Protein AF-A0A4Q2YNE6-F1 (afdb_monomer)

Radius of gyration: 22.9 Å; Cα contacts (8 Å, |Δi|>4): 386; chains: 1; bounding box: 53×41×76 Å

pLDDT: mean 90.03, std 8.08, range [42.34, 98.38]

Structure (mmCIF, N/CA/C/O backbone):
data_AF-A0A4Q2YNE6-F1
#
_entry.id   AF-A0A4Q2YNE6-F1
#
loop_
_atom_site.group_PDB
_atom_site.id
_atom_site.type_symbol
_atom_site.label_atom_id
_atom_site.label_alt_id
_atom_site.label_comp_id
_atom_site.label_asym_id
_atom_site.label_entity_id
_atom_site.label_seq_id
_atom_site.pdbx_PDB_ins_code
_atom_site.Cartn_x
_atom_site.Cartn_y
_atom_site.Cartn_z
_atom_site.occupancy
_atom_site.B_iso_or_equiv
_atom_site.auth_seq_id
_atom_site.auth_comp_id
_atom_site.auth_asym_id
_atom_site.auth_atom_id
_atom_site.pdbx_PDB_model_num
ATOM 1 N N . SER A 1 1 ? 5.729 7.374 -1.484 1.00 76.12 1 SER A N 1
ATOM 2 C CA . SER A 1 1 ? 4.321 6.915 -1.464 1.00 76.12 1 SER A CA 1
ATOM 3 C C . SER A 1 1 ? 3.993 6.233 -2.787 1.00 76.12 1 SER A C 1
ATOM 5 O O . SER A 1 1 ? 4.740 6.424 -3.742 1.00 76.12 1 SER A O 1
ATOM 7 N N . PHE A 1 2 ? 2.907 5.455 -2.858 1.00 90.06 2 PHE A N 1
ATOM 8 C CA . PHE A 1 2 ? 2.494 4.728 -4.071 1.00 90.06 2 PHE A CA 1
ATOM 9 C C . PHE A 1 2 ? 2.330 5.641 -5.306 1.00 90.06 2 PHE A C 1
ATOM 11 O O . PHE A 1 2 ? 2.836 5.318 -6.376 1.00 90.06 2 PHE A O 1
ATOM 18 N N . LEU A 1 3 ? 1.712 6.819 -5.134 1.00 92.19 3 LEU A N 1
ATOM 19 C CA . LEU A 1 3 ? 1.517 7.790 -6.220 1.00 92.19 3 LEU A CA 1
ATOM 20 C C . LEU A 1 3 ? 2.841 8.362 -6.758 1.00 92.19 3 LEU A C 1
ATOM 22 O O . LEU A 1 3 ? 3.056 8.381 -7.961 1.00 92.19 3 LEU A O 1
ATOM 26 N N . LYS A 1 4 ? 3.756 8.792 -5.879 1.00 91.56 4 LYS A N 1
ATOM 27 C CA . LYS A 1 4 ? 5.013 9.439 -6.305 1.00 91.56 4 LYS A CA 1
ATOM 28 C C . LYS A 1 4 ? 6.055 8.448 -6.835 1.00 91.56 4 LYS A C 1
ATOM 30 O O . LYS A 1 4 ? 6.813 8.769 -7.739 1.00 91.56 4 LYS A O 1
ATOM 35 N N . GLY A 1 5 ? 6.136 7.265 -6.222 1.00 87.31 5 GLY A N 1
ATOM 36 C CA . GLY A 1 5 ? 7.154 6.263 -6.543 1.00 87.31 5 GLY A CA 1
ATOM 37 C C . GLY A 1 5 ? 6.760 5.448 -7.777 1.00 87.31 5 GLY A C 1
ATOM 38 O O . GLY A 1 5 ? 7.093 5.858 -8.887 1.00 87.31 5 GLY A O 1
ATOM 39 N N . PRO A 1 6 ? 6.034 4.327 -7.605 1.00 86.25 6 PRO A N 1
ATOM 40 C CA . PRO A 1 6 ? 5.604 3.481 -8.716 1.00 86.25 6 PRO A CA 1
ATOM 41 C C . PRO A 1 6 ? 4.800 4.206 -9.797 1.00 86.25 6 PRO A C 1
ATOM 43 O O . PRO A 1 6 ? 5.042 3.982 -10.974 1.00 86.25 6 PRO A O 1
ATOM 46 N N . MET A 1 7 ? 3.858 5.077 -9.419 1.00 91.38 7 MET A N 1
ATOM 47 C CA . MET A 1 7 ? 2.985 5.734 -10.403 1.00 91.38 7 MET A CA 1
ATOM 48 C C . MET A 1 7 ? 3.585 7.018 -10.994 1.00 91.38 7 MET A C 1
ATOM 50 O O . MET A 1 7 ? 3.004 7.578 -11.914 1.00 91.38 7 MET A O 1
ATOM 54 N N . LYS A 1 8 ? 4.744 7.492 -10.513 1.00 91.50 8 LYS A N 1
ATOM 55 C CA . LYS A 1 8 ? 5.432 8.694 -11.030 1.00 91.50 8 LYS A CA 1
ATOM 56 C C . LYS A 1 8 ? 4.565 9.960 -11.090 1.00 91.50 8 LYS A C 1
ATOM 58 O O . LYS A 1 8 ? 4.829 10.851 -11.895 1.00 91.50 8 LYS A O 1
ATOM 63 N N . VAL A 1 9 ? 3.554 10.068 -10.231 1.00 93.62 9 VAL A N 1
ATOM 64 C CA . VAL A 1 9 ? 2.757 11.292 -10.099 1.00 93.62 9 VAL A CA 1
ATOM 65 C C . VAL A 1 9 ? 3.646 12.402 -9.544 1.00 93.62 9 VAL A C 1
ATOM 67 O O . VAL A 1 9 ? 4.410 12.178 -8.600 1.00 93.62 9 VAL A O 1
ATOM 70 N N . GLU A 1 10 ? 3.542 13.589 -10.133 1.00 95.25 10 GLU A N 1
ATOM 71 C CA . GLU A 1 10 ? 4.263 14.786 -9.706 1.00 95.25 10 GLU A CA 1
ATOM 72 C C . GLU A 1 10 ? 4.039 15.070 -8.207 1.00 95.25 10 GLU A C 1
ATOM 74 O O . GLU A 1 10 ? 2.961 14.830 -7.657 1.00 95.25 10 GLU A O 1
ATOM 79 N N . GLU A 1 11 ? 5.095 15.506 -7.517 1.00 94.69 11 GLU A N 1
ATOM 80 C CA . GLU A 1 11 ? 5.131 15.581 -6.051 1.00 94.69 11 GLU A CA 1
ATOM 81 C C . GLU A 1 11 ? 4.088 16.547 -5.495 1.00 94.69 11 GLU A C 1
ATOM 83 O O . GLU A 1 11 ? 3.348 16.169 -4.586 1.00 94.69 11 GLU A O 1
ATOM 88 N N . THR A 1 12 ? 3.995 17.744 -6.072 1.00 95.06 12 THR A N 1
ATOM 89 C CA . THR A 1 12 ? 3.069 18.805 -5.666 1.00 95.06 12 THR A CA 1
ATOM 90 C C . THR A 1 12 ? 1.623 18.359 -5.859 1.00 95.06 12 THR A C 1
ATOM 92 O O . THR A 1 12 ? 0.817 18.439 -4.934 1.00 95.06 12 THR A O 1
ATOM 95 N N . ALA A 1 13 ? 1.290 17.809 -7.027 1.00 94.19 13 ALA A N 1
ATOM 96 C CA . ALA A 1 13 ? -0.026 17.268 -7.334 1.00 94.19 13 ALA A CA 1
ATOM 97 C C . ALA A 1 13 ? -0.391 16.132 -6.371 1.00 94.19 13 ALA A C 1
ATOM 99 O O . ALA A 1 13 ? -1.466 16.153 -5.772 1.00 94.19 13 ALA A O 1
ATOM 100 N N . ALA A 1 14 ? 0.507 15.165 -6.161 1.00 95.50 14 ALA A N 1
ATOM 101 C CA . ALA A 1 14 ? 0.273 14.066 -5.231 1.00 95.50 14 ALA A CA 1
ATOM 102 C C . ALA A 1 14 ? 0.055 14.564 -3.792 1.00 95.50 14 ALA A C 1
ATOM 104 O O . ALA A 1 14 ? -0.821 14.052 -3.097 1.00 95.50 14 ALA A O 1
ATOM 105 N N . GLU A 1 15 ? 0.832 15.546 -3.335 1.00 95.69 15 GLU A N 1
ATOM 106 C CA . GLU A 1 15 ? 0.716 16.122 -1.991 1.00 95.69 15 GLU A CA 1
ATOM 107 C C . GLU A 1 15 ? -0.575 16.909 -1.798 1.00 95.69 15 GLU A C 1
ATOM 109 O O . GLU A 1 15 ? -1.239 16.715 -0.781 1.00 95.69 15 GLU A O 1
ATOM 114 N N . ILE A 1 16 ? -0.981 17.721 -2.776 1.00 96.12 16 ILE A N 1
ATOM 115 C CA . ILE A 1 16 ? -2.251 18.456 -2.733 1.00 96.12 16 ILE A CA 1
ATOM 116 C C . ILE A 1 16 ? -3.425 17.475 -2.688 1.00 96.12 16 ILE A C 1
ATOM 118 O O . ILE A 1 16 ? -4.289 17.594 -1.822 1.00 96.12 16 ILE A O 1
ATOM 122 N N . ILE A 1 17 ? -3.446 16.471 -3.571 1.00 95.56 17 ILE A N 1
ATOM 123 C CA . ILE A 1 17 ? -4.539 15.489 -3.634 1.00 95.56 17 ILE A CA 1
ATOM 124 C C . ILE A 1 17 ? -4.644 14.715 -2.318 1.00 95.56 17 ILE A C 1
ATOM 126 O O . ILE A 1 17 ? -5.734 14.600 -1.755 1.00 95.56 17 ILE A O 1
ATOM 130 N N . VAL A 1 18 ? -3.518 14.208 -1.803 1.00 95.81 18 VAL A N 1
ATOM 131 C CA . VAL A 1 18 ? -3.480 13.468 -0.534 1.00 95.81 18 VAL A CA 1
ATOM 132 C C . VAL A 1 18 ? -3.850 14.369 0.641 1.00 95.81 18 VAL A C 1
ATOM 134 O O . VAL A 1 18 ? -4.613 13.942 1.502 1.00 95.81 18 VAL A O 1
ATOM 137 N N . GLY A 1 19 ? -3.363 15.611 0.674 1.00 96.69 19 GLY A N 1
ATOM 138 C CA . GLY A 1 19 ? -3.677 16.584 1.718 1.00 96.69 19 GLY A CA 1
ATOM 139 C C . GLY A 1 19 ? -5.164 16.930 1.762 1.00 96.69 19 GLY A C 1
ATOM 140 O O . GLY A 1 19 ? -5.782 16.859 2.824 1.00 96.69 19 GLY A O 1
ATOM 141 N N . CYS A 1 20 ? -5.773 17.220 0.610 1.00 97.00 20 CYS A N 1
ATOM 142 C CA . CYS A 1 20 ? -7.211 17.464 0.507 1.00 97.00 20 CYS A CA 1
ATOM 143 C C . CYS A 1 20 ? -8.031 16.226 0.895 1.00 97.00 20 CYS A C 1
ATOM 145 O O . CYS A 1 20 ? -9.001 16.349 1.644 1.00 97.00 20 CYS A O 1
ATOM 147 N N . ALA A 1 21 ? -7.646 15.035 0.423 1.00 96.81 21 ALA A N 1
ATOM 148 C CA . ALA A 1 21 ? -8.338 13.792 0.764 1.00 96.81 21 ALA A CA 1
ATOM 149 C C . ALA A 1 21 ? -8.247 13.494 2.265 1.00 96.81 21 ALA A C 1
ATOM 151 O O . ALA A 1 21 ? -9.246 13.126 2.874 1.00 96.81 21 ALA A O 1
ATOM 152 N N . ALA A 1 22 ? -7.086 13.719 2.885 1.00 94.94 22 ALA A N 1
ATOM 153 C CA . ALA A 1 22 ? -6.906 13.573 4.324 1.00 94.94 22 ALA A CA 1
ATOM 154 C C . ALA A 1 22 ? -7.771 14.570 5.108 1.00 94.94 22 ALA A C 1
ATOM 156 O O . ALA A 1 22 ? -8.427 14.174 6.070 1.00 94.94 22 ALA A O 1
ATOM 157 N N . ALA A 1 23 ? -7.825 15.835 4.675 1.00 96.94 23 ALA A N 1
ATOM 158 C CA . ALA A 1 23 ? -8.620 16.869 5.332 1.00 96.94 23 ALA A CA 1
ATOM 159 C C . ALA A 1 23 ? -10.119 16.540 5.330 1.00 96.94 23 ALA A C 1
ATOM 161 O O . ALA A 1 23 ? -10.768 16.594 6.373 1.00 96.94 23 ALA A O 1
ATOM 162 N N . VAL A 1 24 ? -10.660 16.136 4.178 1.00 97.06 24 VAL A N 1
ATOM 163 C CA . VAL A 1 24 ? -12.058 15.689 4.063 1.00 97.06 24 VAL A CA 1
ATOM 164 C C . VAL A 1 24 ? -12.268 14.366 4.808 1.00 97.06 24 VAL A C 1
ATOM 166 O O . VAL A 1 24 ? -13.266 14.184 5.506 1.00 97.06 24 VAL A O 1
ATOM 169 N N . GLY A 1 25 ? -11.293 13.461 4.726 1.00 96.00 25 GLY A N 1
ATOM 170 C CA . GLY A 1 25 ? -11.315 12.146 5.355 1.00 96.00 25 GLY A CA 1
ATOM 171 C C . GLY A 1 25 ? -11.397 12.181 6.882 1.00 96.00 25 GLY A C 1
ATOM 172 O O . GLY A 1 25 ? -11.952 11.249 7.462 1.00 96.00 25 GLY A O 1
ATOM 173 N N . MET A 1 26 ? -10.940 13.255 7.542 1.00 95.06 26 MET A N 1
ATOM 174 C CA . MET A 1 26 ? -11.099 13.443 8.995 1.00 95.06 26 MET A CA 1
ATOM 175 C C . MET A 1 26 ? -12.559 13.312 9.452 1.00 95.06 26 MET A C 1
ATOM 177 O O . MET A 1 26 ? -12.819 12.802 10.543 1.00 95.06 26 MET A O 1
ATOM 181 N N . GLY A 1 27 ? -13.521 13.692 8.603 1.00 96.12 27 GLY A N 1
ATOM 182 C CA . GLY A 1 27 ? -14.946 13.528 8.889 1.00 96.12 27 GLY A CA 1
ATOM 183 C C . GLY A 1 27 ? -15.341 12.074 9.169 1.00 96.12 27 GLY A C 1
ATOM 184 O O . GLY A 1 27 ? -16.163 11.824 10.050 1.00 96.12 27 GLY A O 1
ATOM 185 N N . PHE A 1 28 ? -14.707 11.100 8.504 1.00 96.75 28 PHE A N 1
ATOM 186 C CA . PHE A 1 28 ? -14.983 9.680 8.737 1.00 96.75 28 PHE A CA 1
ATOM 187 C C . PHE A 1 28 ? -14.535 9.204 10.119 1.00 96.75 28 PHE A C 1
ATOM 189 O O . PHE A 1 28 ? -15.190 8.339 10.690 1.00 96.75 28 PHE A O 1
ATOM 196 N N . PHE A 1 29 ? -13.466 9.773 10.685 1.00 95.25 29 PHE A N 1
ATOM 197 C CA . PHE A 1 29 ? -12.993 9.419 12.028 1.00 95.25 29 PHE A CA 1
ATOM 198 C C . PHE A 1 29 ? -13.984 9.889 13.092 1.00 95.25 29 PHE A C 1
ATOM 200 O O . PHE A 1 29 ? -14.345 9.118 13.980 1.00 95.25 29 PHE A O 1
ATOM 207 N N . LEU A 1 30 ? -14.464 11.131 12.964 1.00 95.31 30 LEU A N 1
ATOM 208 C CA . LEU A 1 30 ? -15.485 11.687 13.854 1.00 95.31 30 LEU A CA 1
ATOM 209 C C . LEU A 1 30 ? -16.793 10.904 13.745 1.00 95.31 30 LEU A C 1
ATOM 211 O O . LEU A 1 30 ? -17.387 10.532 14.754 1.00 95.31 30 LEU A O 1
ATOM 215 N N . TRP A 1 31 ? -17.222 10.614 12.517 1.00 95.88 31 TRP A N 1
ATOM 216 C CA . TRP A 1 31 ? -18.451 9.873 12.278 1.00 95.88 31 TRP A CA 1
ATOM 217 C C . TRP A 1 31 ? -18.376 8.428 12.786 1.00 95.88 31 TRP A C 1
ATOM 219 O O . TRP A 1 31 ? -19.311 7.968 13.439 1.00 95.88 31 TRP A O 1
ATOM 229 N N . ALA A 1 32 ? -17.266 7.723 12.558 1.00 95.81 32 ALA A N 1
ATOM 230 C CA . ALA A 1 32 ? -17.060 6.379 13.090 1.00 95.81 32 ALA A CA 1
ATOM 231 C C . ALA A 1 32 ? -16.988 6.365 14.624 1.00 95.81 32 ALA A C 1
ATOM 233 O O . ALA A 1 32 ? -17.542 5.461 15.249 1.00 95.81 32 ALA A O 1
ATOM 234 N N . GLY A 1 33 ? -16.354 7.377 15.229 1.00 94.56 33 GLY A N 1
ATOM 235 C CA . GLY A 1 33 ? -16.354 7.584 16.678 1.00 94.56 33 GLY A CA 1
ATOM 236 C C . GLY A 1 33 ? -17.777 7.721 17.221 1.00 94.56 33 GLY A C 1
ATOM 237 O O . GLY A 1 33 ? -18.198 6.897 18.031 1.00 94.56 33 GLY A O 1
ATOM 238 N N . HIS A 1 34 ? -18.552 8.658 16.670 1.00 94.94 34 HIS A N 1
ATOM 239 C CA . HIS A 1 34 ? -19.959 8.875 17.031 1.00 94.94 34 HIS A CA 1
ATOM 240 C C . HIS A 1 34 ? -20.835 7.633 16.823 1.00 94.94 34 HIS A C 1
ATOM 242 O O . HIS A 1 34 ? -21.705 7.315 17.632 1.00 94.94 34 HIS A O 1
ATOM 248 N N . LEU A 1 35 ? -20.620 6.895 15.733 1.00 94.94 35 LEU A N 1
ATOM 249 C CA . LEU A 1 35 ? -21.325 5.640 15.490 1.00 94.94 35 LEU A CA 1
ATOM 250 C C . LEU A 1 35 ? -20.986 4.602 16.567 1.00 94.94 35 LEU A C 1
ATOM 252 O O . LEU A 1 35 ? -21.880 3.903 17.045 1.00 94.94 35 LEU A O 1
ATOM 256 N N . SER A 1 36 ? -19.718 4.524 16.974 1.00 95.00 36 SER A N 1
ATOM 257 C CA . SER A 1 36 ? -19.259 3.589 18.002 1.00 95.00 36 SER A CA 1
ATOM 258 C C . SER A 1 36 ? -19.857 3.855 19.381 1.00 95.00 36 SER A C 1
ATOM 260 O O . SER A 1 36 ? -20.119 2.894 20.099 1.00 95.00 36 SER A O 1
ATOM 262 N N . ASP A 1 37 ? -20.157 5.117 19.713 1.00 92.69 37 ASP A N 1
ATOM 263 C CA . ASP A 1 37 ? -20.881 5.470 20.943 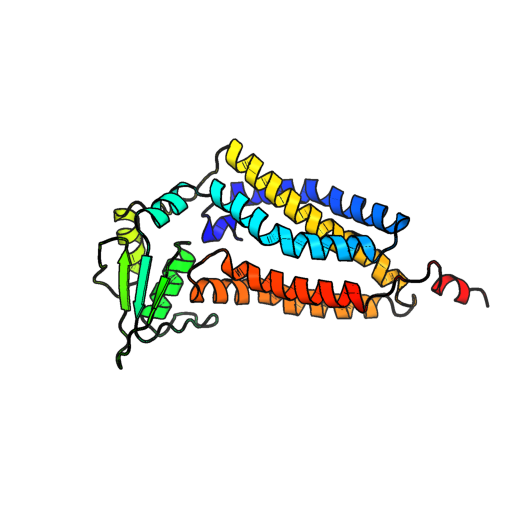1.00 92.69 37 ASP A CA 1
ATOM 264 C C . ASP A 1 37 ? -22.278 4.828 20.978 1.00 92.69 37 ASP A C 1
ATOM 266 O O . ASP A 1 37 ? -22.784 4.472 22.036 1.00 92.69 37 ASP A O 1
ATOM 270 N N . ARG A 1 38 ? -22.919 4.651 19.813 1.00 92.25 38 ARG A N 1
ATOM 271 C CA . ARG A 1 38 ? -24.303 4.158 19.725 1.00 92.25 38 ARG A CA 1
ATOM 272 C C . ARG A 1 38 ? -24.424 2.643 19.644 1.00 92.25 38 ARG A C 1
ATOM 274 O O . ARG A 1 38 ? -25.397 2.087 20.146 1.00 92.25 38 ARG A O 1
ATOM 281 N N . ILE A 1 39 ? -23.507 1.976 18.943 1.00 92.75 39 ILE A N 1
ATOM 282 C CA . ILE A 1 39 ? -23.631 0.537 18.634 1.00 92.75 39 ILE A CA 1
ATOM 283 C C . ILE A 1 39 ? -22.627 -0.352 19.377 1.00 92.75 39 ILE A C 1
ATOM 285 O O . ILE A 1 39 ? -22.686 -1.582 19.228 1.00 92.75 39 ILE A O 1
ATOM 289 N N . GLY A 1 40 ? -21.741 0.264 20.163 1.00 90.94 40 GLY A N 1
ATOM 290 C CA . GLY A 1 40 ? -20.614 -0.364 20.846 1.00 90.94 40 GLY A CA 1
ATOM 291 C C . GLY A 1 40 ? -19.290 -0.137 20.111 1.00 90.94 40 GLY A C 1
ATOM 292 O O . GLY A 1 40 ? -19.251 -0.002 18.884 1.00 90.94 40 GLY A O 1
ATOM 293 N N . ARG A 1 41 ? -18.189 -0.131 20.869 1.00 92.75 41 ARG A N 1
ATOM 294 C CA . ARG A 1 41 ? -16.839 0.189 20.379 1.00 92.75 41 ARG A CA 1
ATOM 295 C C . ARG A 1 41 ? -16.295 -0.855 19.410 1.00 92.75 41 ARG A C 1
ATOM 297 O O . ARG A 1 41 ? -15.678 -0.504 18.407 1.00 92.75 41 ARG A O 1
ATOM 304 N N . LYS A 1 42 ? -16.534 -2.139 19.687 1.00 93.38 42 LYS A N 1
ATOM 305 C CA . LYS A 1 42 ? -15.965 -3.261 18.932 1.00 93.38 42 LYS A CA 1
ATOM 306 C C . LYS A 1 42 ? -16.490 -3.354 17.501 1.00 93.38 42 LYS A C 1
ATOM 308 O O . LYS A 1 42 ? -15.713 -3.622 16.587 1.00 93.38 42 LYS A O 1
ATOM 313 N N . LYS A 1 43 ? -17.800 -3.178 17.286 1.00 94.06 43 LYS A N 1
ATOM 314 C CA . LYS A 1 43 ? -18.431 -3.484 15.986 1.00 94.06 43 LYS A CA 1
ATOM 315 C C . LYS A 1 43 ? -17.880 -2.632 14.833 1.00 94.06 43 LYS A C 1
ATOM 317 O O . LYS A 1 43 ? -17.476 -3.238 13.840 1.00 94.06 43 LYS A O 1
ATOM 322 N N . PRO A 1 44 ? -17.785 -1.289 14.940 1.00 95.38 44 PRO A N 1
ATOM 323 C CA . PRO A 1 44 ? -17.205 -0.468 13.878 1.00 95.38 44 PRO A CA 1
ATOM 324 C C . PRO A 1 44 ? -15.764 -0.859 13.538 1.00 95.38 44 PRO A C 1
ATOM 326 O O . PRO A 1 44 ? -15.417 -0.902 12.362 1.00 95.38 44 PRO A O 1
ATOM 329 N N . ILE A 1 45 ? -14.955 -1.215 14.544 1.00 95.94 45 ILE A N 1
ATOM 330 C CA . ILE A 1 45 ? -13.562 -1.643 14.349 1.00 95.94 45 ILE A CA 1
ATOM 331 C C . ILE A 1 45 ? -13.512 -2.948 13.542 1.00 95.94 45 ILE A C 1
ATOM 333 O O . ILE A 1 45 ? -12.788 -3.035 12.551 1.00 95.94 45 ILE A O 1
ATOM 337 N N . VAL A 1 46 ? -14.312 -3.951 13.924 1.00 96.50 46 VAL A N 1
ATOM 338 C CA . VAL A 1 46 ? -14.372 -5.246 13.220 1.00 96.50 46 VAL A CA 1
ATOM 339 C C . VAL A 1 46 ? -14.860 -5.067 11.780 1.00 96.50 46 VAL A C 1
ATOM 341 O O . VAL A 1 46 ? -14.282 -5.653 10.864 1.00 96.50 46 VAL A O 1
ATOM 344 N N . TRP A 1 47 ? -15.882 -4.234 11.556 1.00 96.44 47 TRP A N 1
ATOM 345 C CA . TRP A 1 47 ? -16.349 -3.901 10.207 1.00 96.44 47 TRP A CA 1
ATOM 346 C C . TRP A 1 47 ? -15.281 -3.177 9.391 1.00 96.44 47 TRP A C 1
ATOM 348 O O . TRP A 1 47 ? -15.070 -3.533 8.236 1.00 96.44 47 TRP A O 1
ATOM 358 N N . GLY A 1 48 ? -14.573 -2.218 9.990 1.00 97.31 48 GLY A N 1
ATOM 359 C CA . GLY A 1 48 ? -13.478 -1.494 9.349 1.00 97.31 48 GLY A CA 1
ATOM 360 C C . GLY A 1 48 ? -12.354 -2.424 8.904 1.00 97.31 48 GLY A C 1
ATOM 361 O O . GLY A 1 48 ? -11.930 -2.369 7.749 1.00 97.31 48 GLY A O 1
ATOM 362 N N . TYR A 1 49 ? -11.913 -3.338 9.770 1.00 97.94 49 TYR A N 1
ATOM 363 C CA . TYR A 1 49 ? -10.902 -4.330 9.407 1.00 97.94 49 TYR A CA 1
ATOM 364 C C . TYR A 1 49 ? -11.393 -5.307 8.336 1.00 97.94 49 TYR A C 1
ATOM 366 O O . TYR A 1 49 ? -10.683 -5.530 7.358 1.00 97.94 49 TYR A O 1
ATOM 374 N N . GLY A 1 50 ? -12.612 -5.841 8.467 1.00 98.06 50 GLY A N 1
ATOM 375 C CA . GLY A 1 50 ? -13.196 -6.730 7.460 1.00 98.06 50 GLY A CA 1
ATOM 376 C C . GLY A 1 50 ? -13.311 -6.055 6.090 1.00 98.06 50 GLY A C 1
ATOM 377 O O . GLY A 1 50 ? -12.882 -6.611 5.082 1.00 98.06 50 GLY A O 1
ATOM 378 N N . ALA A 1 51 ? -13.805 -4.816 6.054 1.00 98.12 51 ALA A N 1
ATOM 379 C CA . ALA A 1 51 ? -13.882 -4.020 4.835 1.00 98.12 51 ALA A CA 1
ATOM 380 C C . ALA A 1 51 ? -12.490 -3.709 4.266 1.00 98.12 51 ALA A C 1
ATOM 382 O O . ALA A 1 51 ? -12.308 -3.769 3.054 1.00 98.12 51 ALA A O 1
ATOM 383 N N . THR A 1 52 ? -11.489 -3.450 5.114 1.00 98.31 52 THR A N 1
ATOM 384 C CA . THR A 1 52 ? -10.101 -3.225 4.677 1.00 98.31 52 THR A CA 1
ATOM 385 C C . THR A 1 52 ? -9.523 -4.465 3.997 1.00 98.31 52 THR A C 1
ATOM 387 O O . THR A 1 52 ? -8.925 -4.343 2.932 1.00 98.31 52 THR A O 1
ATOM 390 N N . LEU A 1 53 ? -9.746 -5.664 4.546 1.00 98.38 53 LEU A N 1
ATOM 391 C CA . LEU A 1 53 ? -9.277 -6.918 3.939 1.00 98.38 53 LEU A CA 1
ATOM 392 C C . LEU A 1 53 ? -9.855 -7.153 2.538 1.00 98.38 53 LEU A C 1
ATOM 394 O O . LEU A 1 53 ? -9.191 -7.761 1.701 1.00 98.38 53 LEU A O 1
ATOM 398 N N . VAL A 1 54 ? -11.064 -6.659 2.275 1.00 98.25 54 VAL A N 1
ATOM 399 C CA . VAL A 1 54 ? -11.734 -6.801 0.976 1.00 98.25 54 VAL A CA 1
ATOM 400 C C . VAL A 1 54 ? -11.363 -5.669 0.016 1.00 98.25 54 VAL A C 1
ATOM 402 O O . VAL A 1 54 ? -11.101 -5.917 -1.157 1.00 98.25 54 VAL A O 1
ATOM 405 N N . LEU A 1 55 ? -11.339 -4.424 0.494 1.00 98.38 55 LEU A N 1
ATOM 406 C CA . LEU A 1 55 ? -11.280 -3.230 -0.353 1.00 98.38 55 LEU A CA 1
ATOM 407 C C . LEU A 1 55 ? -9.870 -2.662 -0.543 1.00 98.38 55 LEU A C 1
ATOM 409 O O . LEU A 1 55 ? -9.684 -1.859 -1.456 1.00 98.38 55 LEU A O 1
ATOM 413 N N . LEU A 1 56 ? -8.873 -3.081 0.247 1.00 97.69 56 LEU A N 1
ATOM 414 C CA . LEU A 1 56 ? -7.504 -2.562 0.133 1.00 97.69 56 LEU A CA 1
ATOM 415 C C . LEU A 1 56 ? -6.948 -2.716 -1.291 1.00 97.69 56 LEU A C 1
ATOM 417 O O . LEU A 1 56 ? -6.546 -1.728 -1.897 1.00 97.69 56 LEU A O 1
ATOM 421 N N . PHE A 1 57 ? -6.959 -3.928 -1.852 1.00 97.69 57 PHE A N 1
ATOM 422 C CA . PHE A 1 57 ? -6.457 -4.163 -3.211 1.00 97.69 57 PHE A CA 1
ATOM 423 C C . PHE A 1 57 ? -7.304 -3.467 -4.290 1.00 97.69 57 PHE A C 1
ATOM 425 O O . PHE A 1 57 ? -6.721 -2.713 -5.072 1.00 97.69 57 PHE A O 1
ATOM 432 N N . PRO A 1 58 ? -8.647 -3.618 -4.323 1.00 98.12 58 PRO A N 1
ATOM 433 C CA . PRO A 1 58 ? -9.491 -2.927 -5.297 1.00 98.12 58 PRO A CA 1
ATOM 434 C C . PRO A 1 58 ? -9.296 -1.409 -5.337 1.00 98.12 58 PRO A C 1
ATOM 436 O O . PRO A 1 58 ? -9.197 -0.839 -6.421 1.00 98.12 58 PRO A O 1
ATOM 439 N N . LEU A 1 59 ? -9.188 -0.749 -4.178 1.00 97.88 59 LEU A N 1
ATOM 440 C CA . LEU A 1 59 ? -8.984 0.701 -4.119 1.00 97.88 59 LEU A CA 1
ATOM 441 C C . LEU A 1 59 ? -7.611 1.110 -4.664 1.00 97.88 59 LEU A C 1
ATOM 443 O O . LEU A 1 59 ? -7.512 2.104 -5.383 1.00 97.88 59 LEU A O 1
ATOM 447 N N . PHE A 1 60 ? -6.557 0.342 -4.371 1.00 96.81 60 PHE A N 1
ATOM 448 C CA . PHE A 1 60 ? -5.229 0.607 -4.926 1.00 96.81 60 PHE A CA 1
ATOM 449 C C . PHE A 1 60 ? -5.159 0.342 -6.431 1.00 96.81 60 PHE A C 1
ATOM 451 O O . PHE A 1 60 ? -4.543 1.135 -7.139 1.00 96.81 60 PHE A O 1
ATOM 458 N N . TRP A 1 61 ? -5.802 -0.713 -6.935 1.00 95.19 61 TRP A N 1
ATOM 459 C CA . TRP A 1 61 ? -5.889 -0.974 -8.375 1.00 95.19 61 TRP A CA 1
ATOM 460 C C . TRP A 1 61 ? -6.648 0.127 -9.106 1.00 95.19 61 TRP A C 1
ATOM 462 O O . TRP A 1 61 ? -6.173 0.613 -10.128 1.00 95.19 61 TRP A O 1
ATOM 472 N N . TRP A 1 62 ? -7.779 0.572 -8.555 1.00 95.56 62 TRP A N 1
ATOM 473 C CA . TRP A 1 62 ? -8.576 1.648 -9.139 1.00 95.56 62 TRP A CA 1
ATOM 474 C C . TRP A 1 62 ? -7.824 2.983 -9.163 1.00 95.56 62 TRP A C 1
ATOM 476 O O . TRP A 1 62 ? -7.836 3.698 -10.163 1.00 95.56 62 TRP A O 1
ATOM 486 N N . MET A 1 63 ? -7.105 3.297 -8.084 1.00 95.12 63 MET A N 1
ATOM 487 C CA . MET A 1 63 ? -6.230 4.466 -8.026 1.00 95.12 63 MET A CA 1
ATOM 488 C C . MET A 1 63 ? -5.067 4.351 -9.025 1.00 95.12 63 MET A C 1
ATOM 490 O O . MET A 1 63 ? -4.762 5.309 -9.732 1.00 95.12 63 MET A O 1
ATOM 494 N N . GLY A 1 64 ? -4.411 3.192 -9.093 1.00 92.88 64 GLY A N 1
ATOM 495 C CA . GLY A 1 64 ? -3.250 2.972 -9.951 1.00 92.88 64 GLY A CA 1
ATOM 496 C C . GLY A 1 64 ? -3.579 2.978 -11.443 1.00 92.88 64 GLY A C 1
ATOM 497 O O . GLY A 1 64 ? -2.807 3.534 -12.222 1.00 92.88 64 GLY A O 1
ATOM 498 N N . SER A 1 65 ? -4.749 2.469 -11.846 1.00 91.88 65 SER A N 1
ATOM 499 C CA . SER A 1 65 ? -5.160 2.423 -13.258 1.00 91.88 65 SER A CA 1
ATOM 500 C C . SER A 1 65 ? -5.284 3.804 -13.903 1.00 91.88 65 SER A C 1
ATOM 502 O O . SER A 1 65 ? -5.141 3.933 -15.115 1.00 91.88 65 SER A O 1
ATOM 504 N N . VAL A 1 66 ? -5.556 4.843 -13.108 1.00 93.56 66 VAL A N 1
ATOM 505 C CA . VAL A 1 66 ? -5.716 6.223 -13.598 1.00 93.56 66 VAL A CA 1
ATOM 506 C C . VAL A 1 66 ? -4.535 7.134 -13.267 1.00 93.56 66 VAL A C 1
ATOM 508 O O . VAL A 1 66 ? -4.456 8.232 -13.820 1.00 93.56 66 VAL A O 1
ATOM 511 N N . ALA A 1 67 ? -3.644 6.714 -12.363 1.00 92.25 67 ALA A N 1
ATOM 512 C CA . ALA A 1 67 ? -2.523 7.529 -11.904 1.00 92.25 67 ALA A CA 1
ATOM 513 C C . ALA A 1 67 ? -1.444 7.681 -12.981 1.00 92.25 67 ALA A C 1
ATOM 515 O O . ALA A 1 67 ? -0.919 8.778 -13.159 1.00 92.25 67 ALA A O 1
ATOM 516 N N . ASN A 1 68 ? -1.146 6.603 -13.715 1.00 91.94 68 ASN A N 1
ATOM 517 C CA . ASN A 1 68 ? -0.223 6.630 -14.847 1.00 91.94 68 ASN A CA 1
ATOM 518 C C . ASN A 1 68 ? -0.604 5.580 -15.909 1.00 91.94 68 ASN A C 1
ATOM 520 O O . ASN A 1 68 ? -0.018 4.493 -15.965 1.00 91.94 68 ASN A O 1
ATOM 524 N N . PRO A 1 69 ? -1.603 5.884 -16.757 1.00 89.50 69 PRO A N 1
ATOM 525 C CA . PRO A 1 69 ? -2.061 4.954 -17.785 1.00 89.50 69 PRO A CA 1
ATOM 526 C C . PRO A 1 69 ? -0.995 4.693 -18.859 1.00 89.50 69 PRO A C 1
ATOM 528 O O . PRO A 1 69 ? -0.956 3.600 -19.419 1.00 89.50 69 PRO A O 1
ATOM 531 N N . ALA A 1 70 ? -0.103 5.655 -19.121 1.00 89.50 70 ALA A N 1
ATOM 532 C CA . ALA A 1 70 ? 0.976 5.505 -20.096 1.00 89.50 70 ALA A CA 1
ATOM 533 C C . ALA A 1 70 ? 1.980 4.425 -19.668 1.00 89.50 70 ALA A C 1
ATOM 535 O O . ALA A 1 70 ? 2.325 3.559 -20.472 1.00 89.50 70 ALA A O 1
ATOM 536 N N . LEU A 1 71 ? 2.379 4.422 -18.391 1.00 89.19 71 LEU A N 1
ATOM 537 C CA . LEU A 1 71 ? 3.257 3.399 -17.821 1.00 89.19 71 LEU A CA 1
ATOM 538 C C . LEU A 1 71 ? 2.612 2.009 -17.857 1.00 89.19 71 LEU A C 1
ATOM 540 O O . LEU A 1 71 ? 3.272 1.044 -18.237 1.00 89.19 71 LEU A O 1
ATOM 544 N N . SER A 1 72 ? 1.322 1.903 -17.515 1.00 88.00 72 SER A N 1
ATOM 545 C CA . SER A 1 72 ? 0.590 0.629 -17.591 1.00 88.00 72 SER A CA 1
ATOM 546 C C . SER A 1 72 ? 0.520 0.110 -19.030 1.00 88.00 72 SER A C 1
ATOM 548 O O . SER A 1 72 ? 0.850 -1.043 -19.292 1.00 88.00 72 SER A O 1
ATOM 550 N N . ALA A 1 73 ? 0.178 0.978 -19.986 1.00 90.94 73 ALA A N 1
ATOM 551 C CA . ALA A 1 73 ? 0.108 0.620 -21.400 1.00 90.94 73 ALA A CA 1
ATOM 552 C C . ALA A 1 73 ? 1.483 0.283 -22.003 1.00 90.94 73 ALA A C 1
ATOM 554 O O . ALA A 1 73 ? 1.564 -0.486 -22.961 1.00 90.94 73 ALA A O 1
ATOM 555 N N . ALA A 1 74 ? 2.569 0.879 -21.502 1.00 92.06 74 ALA A N 1
ATOM 556 C CA . ALA A 1 74 ? 3.932 0.512 -21.886 1.00 92.06 74 ALA A CA 1
ATOM 557 C C . ALA A 1 74 ? 4.308 -0.871 -21.332 1.00 92.06 74 ALA A C 1
ATOM 559 O O . ALA A 1 74 ? 4.814 -1.706 -22.077 1.00 92.06 74 ALA A O 1
ATOM 560 N N . ALA A 1 75 ? 3.977 -1.144 -20.066 1.00 91.19 75 ALA A N 1
ATOM 561 C CA . ALA A 1 75 ? 4.227 -2.430 -19.421 1.00 91.19 75 ALA A CA 1
ATOM 562 C C . ALA A 1 75 ? 3.485 -3.606 -20.070 1.00 91.19 75 ALA A C 1
ATOM 564 O O . ALA A 1 75 ? 4.032 -4.703 -20.142 1.00 91.19 75 ALA A O 1
ATOM 565 N N . GLU A 1 76 ? 2.269 -3.380 -20.568 1.00 91.56 76 GLU A N 1
ATOM 566 C CA . GLU A 1 76 ? 1.517 -4.389 -21.323 1.00 91.56 76 GLU A CA 1
ATOM 567 C C . GLU A 1 76 ?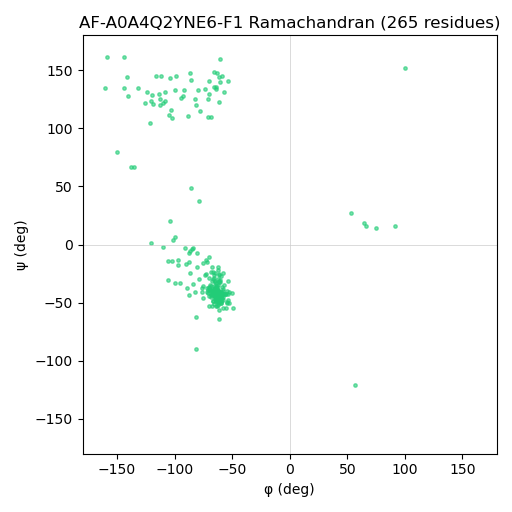 2.110 -4.641 -22.715 1.00 91.56 76 GLU A C 1
ATOM 569 O O . GLU A 1 76 ? 2.162 -5.784 -23.166 1.00 91.56 76 GLU A O 1
ATOM 574 N N . ARG A 1 77 ? 2.579 -3.589 -23.399 1.00 93.12 77 ARG A N 1
ATOM 575 C CA . ARG A 1 77 ? 3.161 -3.698 -24.748 1.00 93.12 77 ARG A CA 1
ATOM 576 C C . ARG A 1 77 ? 4.568 -4.289 -24.754 1.00 93.12 77 ARG A C 1
ATOM 578 O O . ARG A 1 77 ? 4.923 -4.986 -25.698 1.00 93.12 77 ARG A O 1
ATOM 585 N N . ALA A 1 78 ? 5.375 -3.981 -23.744 1.00 93.94 78 ALA A N 1
ATOM 586 C CA . ALA A 1 78 ? 6.788 -4.337 -23.693 1.00 93.94 78 ALA A CA 1
ATOM 587 C C . ALA A 1 78 ? 7.172 -4.892 -22.308 1.00 93.94 78 ALA A C 1
ATOM 589 O O . ALA A 1 78 ? 7.944 -4.260 -21.588 1.00 93.94 78 ALA A O 1
ATOM 590 N N . PRO A 1 79 ? 6.655 -6.073 -21.917 1.00 94.12 79 PRO A N 1
ATOM 591 C CA . PRO A 1 79 ? 6.868 -6.625 -20.583 1.00 94.12 79 PRO A CA 1
ATOM 592 C C . PRO A 1 79 ? 8.351 -6.870 -20.296 1.00 94.12 79 PRO A C 1
ATOM 594 O O . PRO A 1 79 ? 9.093 -7.366 -21.149 1.00 94.12 79 PRO A O 1
ATOM 597 N N . VAL A 1 80 ? 8.774 -6.562 -19.068 1.00 94.12 80 VAL A N 1
ATOM 598 C CA . VAL A 1 80 ? 10.161 -6.747 -18.629 1.00 94.12 80 VAL A CA 1
ATOM 599 C C . VAL A 1 80 ? 10.327 -8.093 -17.935 1.00 94.12 80 VAL A C 1
ATOM 601 O O . VAL A 1 80 ? 9.638 -8.409 -16.963 1.00 94.12 80 VAL A O 1
ATOM 604 N N . THR A 1 81 ? 11.279 -8.886 -18.413 1.00 92.94 81 THR A N 1
ATOM 605 C CA . THR A 1 81 ? 11.705 -10.136 -17.779 1.00 92.94 81 THR A CA 1
ATOM 606 C C . THR A 1 81 ? 13.183 -10.045 -17.441 1.00 92.94 81 THR A C 1
ATOM 608 O O . THR A 1 81 ? 14.018 -9.825 -18.319 1.00 92.94 81 THR A O 1
ATOM 611 N N . VAL A 1 82 ? 13.512 -10.235 -16.169 1.00 91.44 82 VAL A N 1
ATOM 612 C CA . VAL A 1 82 ? 14.884 -10.301 -15.671 1.00 91.44 82 VAL A CA 1
ATOM 613 C C . VAL A 1 82 ? 15.211 -11.759 -15.412 1.00 91.44 82 VAL A C 1
ATOM 615 O O . VAL A 1 82 ? 14.596 -12.403 -14.568 1.00 91.44 82 VAL A O 1
ATOM 618 N N . THR A 1 83 ? 16.169 -12.291 -16.154 1.00 90.50 83 THR A N 1
ATOM 619 C CA . THR A 1 83 ? 16.653 -13.659 -15.993 1.00 90.50 83 THR A CA 1
ATOM 620 C C . THR A 1 83 ? 18.045 -13.617 -15.384 1.00 90.50 83 THR A C 1
ATOM 622 O O . THR A 1 83 ? 18.926 -12.969 -15.942 1.00 90.50 83 THR A O 1
ATOM 625 N N . GLY A 1 84 ? 18.273 -14.279 -14.254 1.00 87.31 84 GLY A N 1
ATOM 626 C CA . GLY A 1 84 ? 19.586 -14.257 -13.613 1.00 87.31 84 GLY A CA 1
ATOM 627 C C . GLY A 1 84 ? 19.822 -15.418 -12.660 1.00 87.31 84 GLY A C 1
ATOM 628 O O . GLY A 1 84 ? 18.889 -16.084 -12.217 1.00 87.31 84 GLY A O 1
ATOM 629 N N . SER A 1 85 ? 21.093 -15.663 -12.348 1.00 82.12 85 SER A N 1
ATOM 630 C CA . SER A 1 85 ? 21.526 -16.765 -11.476 1.00 82.12 85 SER A CA 1
ATOM 631 C C . SER A 1 85 ? 21.523 -16.429 -9.986 1.00 82.12 85 SER A C 1
ATOM 633 O O . SER A 1 85 ? 21.434 -17.326 -9.149 1.00 82.12 85 SER A O 1
ATOM 635 N N . ARG A 1 86 ? 21.628 -15.140 -9.628 1.00 81.00 86 ARG A N 1
ATOM 636 C CA . ARG A 1 86 ? 21.690 -14.661 -8.235 1.00 81.00 86 ARG A CA 1
ATOM 637 C C . ARG A 1 86 ? 20.837 -13.414 -8.015 1.00 81.00 86 ARG A C 1
ATOM 639 O O . ARG A 1 86 ? 21.330 -12.324 -7.723 1.00 81.00 86 ARG A O 1
ATOM 646 N N . CYS A 1 87 ? 19.523 -13.572 -8.130 1.00 81.62 87 CYS A N 1
ATOM 647 C CA . CYS A 1 87 ? 18.558 -12.488 -7.920 1.00 81.62 87 CYS A CA 1
ATOM 648 C C . CYS A 1 87 ? 18.168 -12.308 -6.443 1.00 81.62 87 CYS A C 1
ATOM 650 O O . CYS A 1 87 ? 16.990 -12.240 -6.091 1.00 81.62 87 CYS A O 1
ATOM 652 N N . SER A 1 88 ? 19.165 -12.250 -5.558 1.00 82.88 88 SER A N 1
ATOM 653 C CA . SER A 1 88 ? 18.974 -11.814 -4.177 1.00 82.88 88 SER A CA 1
ATOM 654 C C . SER A 1 88 ? 18.916 -10.290 -4.121 1.00 82.88 88 SER A C 1
ATOM 656 O O . SER A 1 88 ? 19.770 -9.616 -4.689 1.00 82.88 88 SER A O 1
ATOM 658 N N . PHE A 1 89 ? 17.928 -9.759 -3.408 1.00 85.19 89 PHE A N 1
ATOM 659 C CA . PHE A 1 89 ? 17.816 -8.335 -3.113 1.00 85.19 89 PHE A CA 1
ATOM 660 C C . PHE A 1 89 ? 18.025 -8.131 -1.612 1.00 85.19 89 PHE A C 1
ATOM 662 O O . PHE A 1 89 ? 17.335 -8.774 -0.818 1.00 85.19 89 PHE A O 1
ATOM 669 N N . ASP A 1 90 ? 18.965 -7.268 -1.232 1.00 87.88 90 ASP A N 1
ATOM 670 C CA . ASP A 1 90 ? 19.216 -6.873 0.155 1.00 87.88 90 ASP A CA 1
ATOM 671 C C . ASP A 1 90 ? 18.658 -5.459 0.396 1.00 87.88 90 ASP A C 1
ATOM 673 O O . ASP A 1 90 ? 19.199 -4.488 -0.136 1.00 87.88 90 ASP A O 1
ATOM 677 N N . PRO A 1 91 ? 17.593 -5.299 1.198 1.00 83.81 91 PRO A N 1
ATOM 678 C CA . PRO A 1 91 ? 16.981 -3.995 1.432 1.00 83.81 91 PRO A CA 1
ATOM 679 C C . PRO A 1 91 ? 17.853 -3.045 2.273 1.00 83.81 91 PRO A C 1
ATOM 681 O O . PRO A 1 91 ? 17.522 -1.865 2.367 1.00 83.81 91 PRO A O 1
ATOM 684 N N . PHE A 1 92 ? 18.941 -3.528 2.884 1.00 86.94 92 PHE A N 1
ATOM 685 C CA . PHE A 1 92 ? 19.867 -2.728 3.693 1.00 86.94 92 PHE A CA 1
ATOM 686 C C . PHE A 1 92 ? 21.163 -2.373 2.957 1.00 86.94 92 PHE A C 1
ATOM 688 O O . PHE A 1 92 ? 21.899 -1.484 3.398 1.00 86.94 92 PHE A O 1
ATOM 695 N N . ALA A 1 93 ? 21.443 -3.027 1.830 1.00 85.31 93 ALA A N 1
ATOM 696 C CA . ALA A 1 93 ? 22.630 -2.745 1.043 1.00 85.31 93 ALA A CA 1
ATOM 697 C C . ALA A 1 93 ? 22.513 -1.383 0.340 1.00 85.31 93 ALA A C 1
ATOM 699 O O . ALA A 1 93 ? 21.596 -1.142 -0.445 1.00 85.31 93 ALA A O 1
ATOM 700 N N . GLN A 1 94 ? 23.500 -0.508 0.565 1.00 81.50 94 GLN A N 1
ATOM 701 C CA . GLN A 1 94 ? 23.620 0.773 -0.154 1.00 81.50 94 GLN A CA 1
ATOM 702 C C . GLN A 1 94 ? 23.798 0.567 -1.664 1.00 81.50 94 GLN A C 1
ATOM 704 O O . GLN A 1 94 ? 23.341 1.370 -2.475 1.00 81.50 94 GLN A O 1
ATOM 709 N N . LYS A 1 95 ? 24.455 -0.532 -2.045 1.00 84.00 95 LYS A N 1
ATOM 710 C CA . LYS A 1 95 ? 24.609 -0.988 -3.422 1.00 84.00 95 LYS A CA 1
ATOM 711 C C . LYS A 1 95 ? 24.462 -2.501 -3.434 1.00 84.00 95 LYS A C 1
ATOM 713 O O . LYS A 1 95 ? 25.143 -3.182 -2.677 1.00 84.00 95 LYS A O 1
ATOM 718 N N . GLN A 1 96 ? 23.581 -3.009 -4.289 1.00 88.12 96 GLN A N 1
ATOM 719 C CA . GLN A 1 96 ? 23.386 -4.449 -4.435 1.00 88.12 96 GLN A CA 1
ATOM 720 C C . GLN A 1 96 ? 24.668 -5.094 -4.974 1.00 88.12 96 GLN A C 1
ATOM 722 O O . GLN A 1 96 ? 25.283 -4.565 -5.906 1.00 88.12 96 GLN A O 1
ATOM 727 N N . GLU A 1 97 ? 25.060 -6.223 -4.388 1.00 85.75 97 GLU A N 1
ATOM 728 C CA . GLU A 1 97 ? 26.280 -6.937 -4.776 1.00 85.75 97 GLU A CA 1
ATOM 729 C C . GLU A 1 97 ? 26.129 -7.598 -6.148 1.00 85.75 97 GLU A C 1
ATOM 731 O O . GLU A 1 97 ? 27.029 -7.511 -6.981 1.00 85.75 97 GLU A O 1
ATOM 736 N N . THR A 1 98 ? 24.969 -8.209 -6.405 1.00 87.94 98 THR A N 1
ATOM 737 C CA . THR A 1 98 ? 24.733 -8.976 -7.631 1.00 87.94 98 THR A CA 1
ATOM 738 C C . THR A 1 98 ? 24.253 -8.093 -8.781 1.00 87.94 98 THR A C 1
ATOM 740 O O . THR A 1 98 ? 23.552 -7.091 -8.589 1.00 87.94 98 THR A O 1
ATOM 743 N N . ALA A 1 99 ? 24.613 -8.453 -10.012 1.00 87.19 99 ALA A N 1
ATOM 744 C CA . ALA A 1 99 ? 24.140 -7.797 -11.230 1.00 87.19 99 ALA A CA 1
ATOM 745 C C . ALA A 1 99 ? 22.607 -7.862 -11.342 1.00 87.19 99 ALA A C 1
ATOM 747 O O . ALA A 1 99 ? 21.955 -6.850 -11.623 1.00 87.19 99 ALA A O 1
ATOM 748 N N . CYS A 1 100 ? 22.016 -9.020 -11.015 1.00 88.12 100 CYS A N 1
ATOM 749 C CA . CYS A 1 100 ? 20.562 -9.146 -10.963 1.00 88.12 100 CYS A CA 1
ATOM 750 C C . CYS A 1 100 ? 19.957 -8.228 -9.888 1.00 88.12 100 CYS A C 1
ATOM 752 O O . CYS A 1 100 ? 19.054 -7.457 -10.197 1.00 88.12 100 CYS A O 1
ATOM 754 N N . GLY A 1 101 ? 20.487 -8.218 -8.659 1.00 88.94 101 GLY A N 1
ATOM 755 C CA . GLY A 1 101 ? 19.982 -7.366 -7.576 1.00 88.94 101 GLY A CA 1
ATOM 756 C C . GLY A 1 101 ? 20.004 -5.876 -7.932 1.00 88.94 101 GLY A C 1
ATOM 757 O O . GLY A 1 101 ? 19.017 -5.173 -7.703 1.00 88.94 101 GLY A O 1
ATOM 758 N N . ARG A 1 102 ? 21.085 -5.397 -8.567 1.00 89.75 102 ARG A N 1
ATOM 759 C CA . ARG A 1 102 ? 21.187 -4.013 -9.073 1.00 89.75 102 ARG A CA 1
ATOM 760 C C . ARG A 1 102 ? 20.100 -3.695 -10.100 1.00 89.75 102 ARG A C 1
ATOM 762 O O . ARG A 1 102 ? 19.472 -2.644 -10.011 1.00 89.75 102 ARG A O 1
ATOM 769 N N . THR A 1 103 ? 19.842 -4.625 -11.017 1.00 89.94 103 THR A N 1
ATOM 770 C CA . THR A 1 103 ? 18.779 -4.508 -12.026 1.00 89.94 103 THR A CA 1
ATOM 771 C C . THR A 1 103 ? 17.396 -4.423 -11.380 1.00 89.94 103 THR A C 1
ATOM 773 O O . THR A 1 103 ? 16.624 -3.521 -11.705 1.00 89.94 103 THR A O 1
ATOM 776 N N . LEU A 1 104 ? 17.086 -5.313 -10.428 1.00 90.62 104 LEU A N 1
ATOM 777 C CA . LEU A 1 104 ? 15.802 -5.295 -9.714 1.00 90.62 104 LEU A CA 1
ATOM 778 C C . LEU A 1 104 ? 15.610 -3.975 -8.956 1.00 90.62 104 LEU A C 1
ATOM 780 O O . LEU A 1 104 ? 14.519 -3.403 -8.969 1.00 90.62 104 LEU A O 1
ATOM 784 N N . GLY A 1 105 ? 16.676 -3.470 -8.328 1.00 89.19 105 GLY A N 1
ATOM 785 C CA . GLY A 1 105 ? 16.681 -2.186 -7.630 1.00 89.19 105 GLY A CA 1
ATOM 786 C C . GLY A 1 105 ? 16.346 -1.010 -8.547 1.00 89.19 105 GLY A C 1
ATOM 787 O O . GLY A 1 105 ? 15.440 -0.236 -8.230 1.00 89.19 105 GLY A O 1
ATOM 788 N N . GLU A 1 106 ? 17.011 -0.895 -9.699 1.00 89.56 106 GLU A N 1
ATOM 789 C CA . GLU A 1 106 ? 16.727 0.190 -10.648 1.00 89.56 106 GLU A CA 1
ATOM 790 C C . GLU A 1 106 ? 15.335 0.068 -11.280 1.00 89.56 106 GLU A C 1
ATOM 792 O O . GLU A 1 106 ? 14.608 1.058 -11.314 1.00 89.56 106 GLU A O 1
ATOM 797 N N . LEU A 1 107 ? 14.887 -1.125 -11.688 1.00 91.38 107 LEU A N 1
ATOM 798 C CA . LEU A 1 107 ? 13.523 -1.306 -12.213 1.00 91.38 1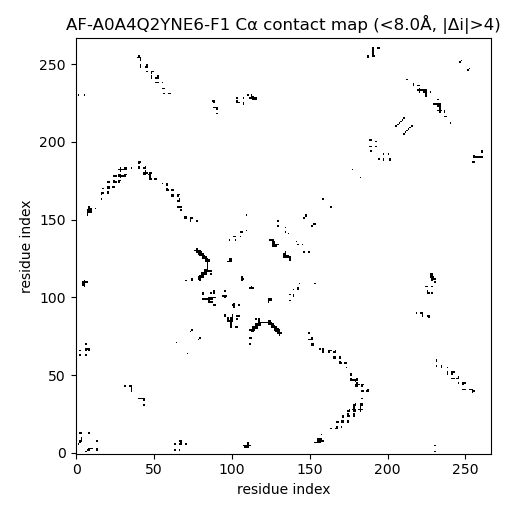07 LEU A CA 1
ATOM 799 C C . LEU A 1 107 ? 12.454 -0.929 -11.177 1.00 91.38 107 LEU A C 1
ATOM 801 O O . LEU A 1 107 ? 11.487 -0.233 -11.493 1.00 91.38 107 LEU A O 1
ATOM 805 N N . THR A 1 108 ? 12.665 -1.314 -9.915 1.00 90.31 108 THR A N 1
ATOM 806 C CA . THR A 1 108 ? 11.775 -0.961 -8.798 1.00 90.31 108 THR A CA 1
ATOM 807 C C . THR A 1 108 ? 11.733 0.550 -8.570 1.00 90.31 108 THR A C 1
ATOM 809 O O . THR A 1 108 ? 10.659 1.124 -8.391 1.00 90.31 108 THR A O 1
ATOM 812 N N . LYS A 1 109 ? 12.887 1.223 -8.629 1.00 88.50 109 LYS A N 1
ATOM 813 C CA . LYS A 1 109 ? 13.002 2.685 -8.519 1.00 88.50 109 LYS A CA 1
ATOM 814 C C . LYS A 1 109 ? 12.348 3.407 -9.702 1.00 88.50 109 LYS A C 1
ATOM 816 O O . LYS A 1 109 ? 11.742 4.469 -9.525 1.00 88.50 109 LYS A O 1
ATOM 821 N N . LEU A 1 110 ? 12.434 2.840 -10.903 1.00 89.75 110 LEU A N 1
ATOM 822 C CA . LEU A 1 110 ? 11.747 3.333 -12.097 1.00 89.75 110 LEU A CA 1
ATOM 823 C C . LEU A 1 110 ? 10.234 3.063 -12.065 1.00 89.75 110 LEU A C 1
ATOM 825 O O . LEU A 1 110 ? 9.505 3.698 -12.819 1.00 89.75 110 LEU A O 1
ATOM 829 N N . G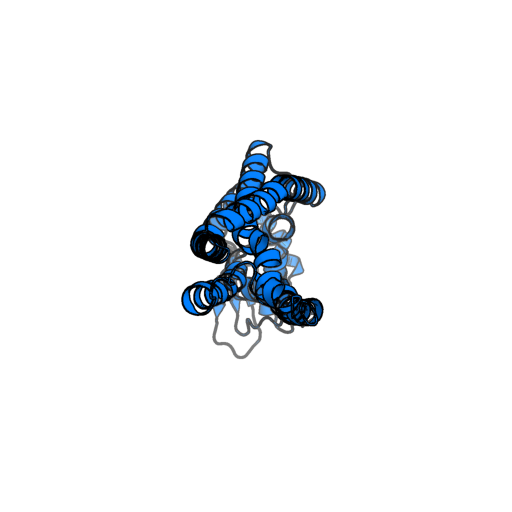LY A 1 111 ? 9.742 2.213 -11.157 1.00 89.19 111 GLY A N 1
ATOM 830 C CA . GLY A 1 111 ? 8.323 1.859 -11.065 1.00 89.19 111 GLY A CA 1
ATOM 831 C C . GLY A 1 111 ? 7.865 0.901 -12.166 1.00 89.19 111 GLY A C 1
ATOM 832 O O . GLY A 1 111 ? 6.666 0.739 -12.377 1.00 89.19 111 GLY A O 1
ATOM 833 N N . VAL A 1 112 ? 8.808 0.273 -12.870 1.00 92.88 112 VAL A N 1
ATOM 834 C CA . VAL A 1 112 ? 8.520 -0.642 -13.975 1.00 92.88 112 VAL A CA 1
ATOM 835 C C . VAL A 1 112 ? 8.195 -2.016 -13.407 1.00 92.88 112 VAL A C 1
ATOM 837 O O . VAL A 1 112 ? 9.010 -2.556 -12.657 1.00 92.88 112 VAL A O 1
ATOM 840 N N . PRO A 1 113 ? 7.036 -2.605 -13.739 1.00 93.12 113 PRO A N 1
ATOM 841 C CA . PRO A 1 113 ? 6.749 -3.971 -13.345 1.00 93.12 113 PRO A CA 1
ATOM 842 C C . PRO A 1 113 ? 7.632 -4.949 -14.127 1.00 93.12 113 PRO A C 1
ATOM 844 O O . PRO A 1 113 ? 7.867 -4.768 -15.323 1.00 93.12 113 PRO A O 1
ATOM 847 N N . TYR A 1 114 ? 8.104 -5.996 -13.459 1.00 93.62 114 TYR A N 1
ATOM 848 C CA . TYR A 1 114 ? 8.951 -7.019 -14.070 1.00 93.62 114 TYR A CA 1
ATOM 849 C C . TYR A 1 114 ? 8.659 -8.407 -13.513 1.00 93.62 114 TYR A C 1
ATOM 851 O O . TYR A 1 114 ? 8.094 -8.570 -12.434 1.00 93.62 114 TYR A O 1
ATOM 859 N N . THR A 1 115 ? 9.092 -9.420 -14.254 1.00 93.75 115 THR A N 1
ATOM 860 C CA . THR A 1 115 ? 9.109 -10.813 -13.805 1.00 93.75 115 THR A CA 1
ATOM 861 C C . THR A 1 115 ? 10.546 -11.286 -13.638 1.00 93.75 115 THR A C 1
ATOM 863 O O . THR A 1 115 ? 11.433 -10.864 -14.380 1.00 93.75 115 THR A O 1
ATOM 866 N N . VAL A 1 116 ? 10.789 -12.138 -12.642 1.00 91.31 116 VAL A N 1
ATOM 867 C CA . VAL A 1 116 ? 12.121 -12.688 -12.366 1.00 91.31 116 VAL A CA 1
ATOM 868 C C . VAL A 1 116 ? 12.132 -14.170 -12.721 1.00 91.31 116 VAL A C 1
ATOM 870 O O . VAL A 1 116 ? 11.358 -14.945 -12.161 1.00 91.31 116 VAL A O 1
ATOM 873 N N . ALA A 1 117 ? 13.022 -14.565 -13.626 1.00 89.19 117 ALA A N 1
ATOM 874 C CA . ALA A 1 117 ? 13.306 -15.954 -13.959 1.00 89.19 117 ALA A CA 1
ATOM 875 C C . ALA A 1 117 ? 14.685 -16.342 -13.405 1.00 89.19 117 ALA A C 1
ATOM 877 O O . ALA A 1 117 ? 15.666 -15.623 -13.588 1.00 89.19 117 ALA A O 1
ATOM 878 N N . GLN A 1 118 ? 14.766 -17.474 -12.709 1.00 85.25 118 GLN A N 1
ATOM 879 C CA . GLN A 1 118 ? 16.041 -17.990 -12.210 1.00 85.25 118 GLN A CA 1
ATOM 880 C C . GLN A 1 118 ? 16.719 -18.827 -13.293 1.00 85.25 118 GLN A C 1
ATOM 882 O O . GLN A 1 118 ? 16.056 -19.589 -13.998 1.00 85.25 118 GLN A O 1
ATOM 887 N N . THR A 1 119 ? 18.037 -18.715 -13.400 1.00 83.44 119 THR A N 1
ATOM 888 C CA . THR A 1 119 ? 18.858 -19.602 -14.234 1.00 83.44 119 THR A CA 1
ATOM 889 C C . THR A 1 119 ? 19.943 -20.256 -13.410 1.00 83.44 119 THR A C 1
ATOM 891 O O . THR A 1 119 ? 20.697 -19.567 -12.728 1.00 83.44 119 THR A O 1
ATOM 894 N N . ASP A 1 120 ? 20.084 -21.570 -13.537 1.00 68.88 120 ASP A N 1
ATOM 895 C CA . ASP A 1 120 ? 21.158 -22.299 -12.876 1.00 68.88 120 ASP A CA 1
ATOM 896 C C . ASP A 1 120 ? 22.499 -21.960 -13.540 1.00 68.88 120 ASP A C 1
ATOM 898 O O . ASP A 1 120 ? 22.767 -22.313 -14.688 1.00 68.88 120 ASP A O 1
ATOM 902 N N . GLY A 1 121 ? 23.347 -21.226 -12.821 1.00 64.50 121 GLY A N 1
ATOM 903 C CA . GLY A 1 121 ? 24.664 -20.820 -13.298 1.00 64.50 121 GLY A CA 1
ATOM 904 C C . GLY A 1 121 ? 25.576 -20.424 -12.142 1.00 64.50 121 GLY A C 1
ATOM 905 O O . GLY A 1 121 ? 25.170 -19.704 -11.234 1.00 64.50 121 GLY A O 1
ATOM 906 N N . GLY A 1 122 ? 26.827 -20.893 -12.161 1.00 66.94 122 GLY A N 1
ATOM 907 C CA . GLY A 1 122 ? 27.799 -20.603 -11.098 1.00 66.94 122 GLY A CA 1
ATOM 908 C C . GLY A 1 122 ? 28.248 -19.135 -11.037 1.00 66.94 122 GLY A C 1
ATOM 909 O O . GLY A 1 122 ? 28.650 -18.667 -9.968 1.00 66.94 122 GLY A O 1
ATOM 910 N N . PHE A 1 123 ? 28.141 -18.405 -12.153 1.00 75.62 123 PHE A N 1
ATOM 911 C CA . PHE A 1 123 ? 28.570 -17.011 -12.310 1.00 75.62 123 PHE A CA 1
ATOM 912 C C . PHE A 1 123 ? 27.399 -16.035 -12.162 1.00 75.62 123 PHE A C 1
ATOM 914 O O . PHE A 1 123 ? 26.284 -16.350 -12.578 1.00 75.62 123 PHE A O 1
ATOM 921 N N . ASP A 1 124 ? 27.658 -14.858 -11.583 1.00 81.75 124 ASP A N 1
ATOM 922 C CA . ASP A 1 124 ? 26.691 -13.756 -11.538 1.00 81.75 124 ASP A CA 1
ATOM 923 C C . ASP A 1 124 ? 26.505 -13.220 -12.958 1.00 81.75 124 ASP A C 1
ATOM 925 O O . ASP A 1 124 ? 27.436 -12.680 -13.546 1.00 81.75 124 ASP A O 1
ATOM 929 N N . SER A 1 125 ? 25.333 -13.473 -13.532 1.00 81.75 125 SER A N 1
ATOM 930 C CA . SER A 1 125 ? 24.963 -13.002 -14.863 1.00 81.75 125 SER A CA 1
ATOM 931 C C . SER A 1 125 ? 23.501 -12.596 -14.850 1.00 81.75 125 SER A C 1
ATOM 933 O O . SER A 1 125 ? 22.676 -13.207 -14.155 1.00 81.75 125 SER A O 1
ATOM 935 N N . VAL A 1 126 ? 23.185 -11.552 -15.609 1.00 87.81 126 VAL A N 1
ATOM 936 C CA . VAL A 1 126 ? 21.820 -11.056 -15.765 1.00 87.81 126 VAL A CA 1
ATOM 937 C C . VAL A 1 126 ? 21.507 -10.849 -17.241 1.00 87.81 126 VAL A C 1
ATOM 939 O O . VAL A 1 126 ? 22.294 -10.290 -17.998 1.00 87.81 126 VAL A O 1
ATOM 942 N N . LYS A 1 127 ? 20.332 -11.313 -17.655 1.00 89.00 127 LYS A N 1
ATOM 943 C CA . LYS A 1 127 ? 19.752 -11.070 -18.972 1.00 89.00 127 LYS A CA 1
ATOM 944 C C . LYS A 1 127 ? 18.438 -10.346 -18.795 1.00 89.00 127 LYS A C 1
ATOM 946 O O . LYS A 1 127 ? 17.578 -10.780 -18.030 1.00 89.00 127 LYS A O 1
ATOM 951 N N . ILE A 1 128 ? 18.283 -9.246 -19.512 1.00 90.56 128 ILE A N 1
ATOM 952 C CA . ILE A 1 128 ? 17.127 -8.369 -19.380 1.00 90.56 128 ILE A CA 1
ATOM 953 C C . ILE A 1 128 ? 16.423 -8.357 -20.723 1.00 90.56 128 ILE A C 1
ATOM 955 O O . ILE A 1 128 ? 17.012 -8.002 -21.742 1.00 90.56 128 ILE A O 1
ATOM 959 N N . ARG A 1 129 ? 15.160 -8.766 -20.729 1.00 91.62 129 ARG A N 1
ATOM 960 C CA . ARG A 1 129 ? 14.309 -8.766 -21.914 1.00 91.62 129 ARG A CA 1
ATOM 961 C C . ARG A 1 129 ? 13.194 -7.750 -21.727 1.00 91.62 129 ARG A C 1
ATOM 963 O O . ARG A 1 129 ? 12.533 -7.770 -20.694 1.00 91.62 129 ARG A O 1
ATOM 970 N N . ILE A 1 130 ? 13.000 -6.882 -22.713 1.00 91.88 130 ILE A N 1
ATOM 971 C CA . ILE A 1 130 ? 11.944 -5.867 -22.753 1.00 91.88 130 ILE A CA 1
ATOM 972 C C . ILE A 1 130 ? 11.122 -6.134 -24.018 1.00 91.88 130 ILE A C 1
ATOM 974 O O . ILE A 1 130 ? 11.587 -5.877 -25.132 1.00 91.88 130 ILE A O 1
ATOM 978 N N . GLY A 1 131 ? 9.928 -6.710 -23.861 1.00 89.81 131 GLY A N 1
ATOM 979 C CA . GLY A 1 131 ? 9.174 -7.270 -24.986 1.00 89.81 131 GLY A CA 1
ATOM 980 C C . GLY A 1 131 ? 10.004 -8.324 -25.729 1.00 89.81 131 GLY A C 1
ATOM 981 O O . GLY A 1 131 ? 10.477 -9.283 -25.121 1.00 89.81 131 GLY A O 1
ATOM 982 N N . ASP A 1 132 ? 10.241 -8.112 -27.023 1.00 86.44 132 ASP A N 1
ATOM 983 C CA . ASP A 1 132 ? 11.032 -9.025 -27.862 1.00 86.44 132 ASP A CA 1
ATOM 984 C C . ASP A 1 132 ? 12.535 -8.689 -27.913 1.00 86.44 132 ASP A C 1
ATOM 986 O O . ASP A 1 132 ? 13.314 -9.407 -28.542 1.00 86.44 132 ASP A O 1
ATOM 990 N N . ARG A 1 133 ? 12.975 -7.595 -27.274 1.00 85.88 133 ARG A N 1
ATOM 991 C CA . ARG A 1 133 ? 14.373 -7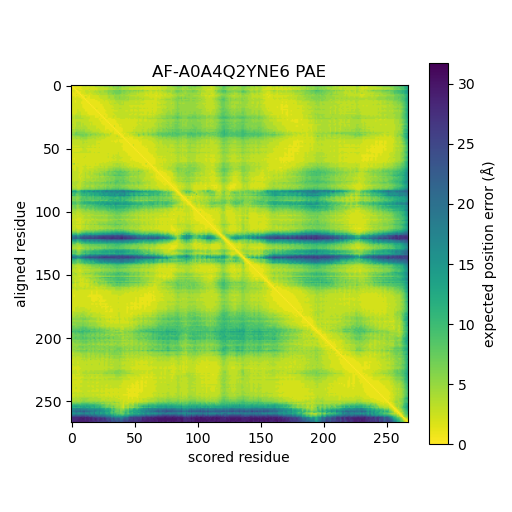.137 -27.331 1.00 85.88 133 ARG A CA 1
ATOM 992 C C . ARG A 1 133 ? 15.143 -7.560 -26.087 1.00 85.88 133 ARG A C 1
ATOM 994 O O . ARG A 1 133 ? 14.690 -7.358 -24.964 1.00 85.88 133 ARG A O 1
ATOM 1001 N N . GLU A 1 134 ? 16.337 -8.105 -26.291 1.00 87.00 134 GLU A N 1
ATOM 1002 C CA . GLU A 1 134 ? 17.296 -8.371 -25.217 1.00 87.00 134 GLU A CA 1
ATOM 1003 C C . GLU A 1 134 ? 18.239 -7.173 -25.064 1.00 87.00 134 GLU A C 1
ATOM 1005 O O . GLU A 1 134 ? 18.821 -6.692 -26.039 1.00 87.00 134 GLU A O 1
ATOM 1010 N N . VAL A 1 135 ? 18.372 -6.668 -23.840 1.00 83.69 135 VAL A N 1
ATOM 1011 C CA . VAL A 1 135 ? 19.300 -5.589 -23.502 1.00 83.69 135 VAL A CA 1
ATOM 1012 C C . VAL A 1 135 ? 20.639 -6.226 -23.153 1.00 83.69 135 VAL A C 1
ATOM 1014 O O . VAL A 1 135 ? 20.775 -6.892 -22.130 1.00 83.69 135 VAL A O 1
ATOM 1017 N N . ALA A 1 136 ? 21.631 -6.024 -24.018 1.00 66.12 136 ALA A N 1
ATOM 1018 C CA . ALA A 1 136 ? 22.953 -6.646 -23.928 1.00 66.12 136 ALA A CA 1
ATOM 1019 C C . ALA A 1 136 ? 23.889 -5.970 -22.901 1.00 66.12 136 ALA A C 1
ATOM 1021 O O . ALA A 1 136 ? 25.081 -5.814 -23.161 1.00 66.12 136 ALA A O 1
ATOM 1022 N N . SER A 1 137 ? 23.361 -5.515 -21.761 1.00 66.19 137 SER A N 1
ATOM 1023 C CA . SER A 1 137 ? 24.159 -4.848 -20.732 1.00 66.19 137 SER A CA 1
ATOM 1024 C C . SER A 1 137 ? 23.695 -5.186 -19.320 1.00 66.19 137 SER A C 1
ATOM 1026 O O . SER A 1 137 ? 22.508 -5.116 -19.010 1.00 66.19 137 SER A O 1
ATOM 1028 N N . GLU A 1 138 ? 24.667 -5.483 -18.459 1.00 69.00 138 GLU A N 1
ATOM 1029 C CA . GLU A 1 138 ? 24.495 -5.609 -17.007 1.00 69.00 138 GLU A CA 1
ATOM 1030 C C . GLU A 1 138 ? 24.565 -4.248 -16.292 1.00 69.00 138 GLU A C 1
ATOM 1032 O O . GLU A 1 138 ? 24.421 -4.181 -15.070 1.00 69.00 138 GLU A O 1
ATOM 1037 N N . ASP A 1 139 ? 24.826 -3.166 -17.037 1.00 76.88 139 ASP A N 1
ATOM 1038 C CA . ASP A 1 139 ? 24.874 -1.807 -16.510 1.00 76.88 139 ASP A CA 1
ATOM 1039 C C . ASP A 1 139 ? 23.453 -1.258 -16.300 1.00 76.88 139 ASP A C 1
ATOM 1041 O O . ASP A 1 139 ? 22.736 -1.008 -17.279 1.00 76.88 139 ASP A O 1
ATOM 1045 N N . PRO A 1 140 ? 23.045 -0.996 -15.044 1.00 71.31 140 PRO A N 1
ATOM 1046 C CA . PRO A 1 140 ? 21.734 -0.439 -14.757 1.00 71.31 140 PRO A CA 1
ATOM 1047 C C . PRO A 1 140 ? 21.512 0.953 -15.368 1.00 71.31 140 PRO A C 1
ATOM 1049 O O . PRO A 1 140 ? 20.366 1.334 -15.598 1.00 71.31 140 PRO A O 1
ATOM 1052 N N . ALA A 1 141 ? 22.576 1.705 -15.681 1.00 78.69 141 ALA A N 1
ATOM 1053 C CA . ALA A 1 141 ? 22.463 3.017 -16.321 1.00 78.69 141 ALA A CA 1
ATOM 1054 C C . ALA A 1 141 ? 21.873 2.942 -17.741 1.00 78.69 141 ALA A C 1
ATOM 1056 O O . ALA A 1 141 ? 21.276 3.907 -18.216 1.00 78.69 141 ALA A O 1
ATOM 1057 N N . LEU A 1 142 ? 21.997 1.791 -18.410 1.00 84.62 142 LEU A N 1
ATOM 1058 C CA . LEU A 1 142 ? 21.473 1.577 -19.759 1.00 84.62 142 LEU A CA 1
ATOM 1059 C C . LEU A 1 142 ? 20.016 1.089 -19.772 1.00 84.62 142 LEU A C 1
ATOM 1061 O O . LEU A 1 142 ? 19.400 1.047 -20.837 1.00 84.62 142 LEU A O 1
ATOM 1065 N N . LEU A 1 143 ? 19.437 0.777 -18.606 1.00 87.12 143 LEU A N 1
ATOM 1066 C CA . LEU A 1 143 ? 18.056 0.301 -18.505 1.00 87.12 143 LEU A CA 1
ATOM 1067 C C . LEU A 1 143 ? 17.044 1.367 -18.894 1.00 87.12 143 LEU A C 1
ATOM 1069 O O . LEU A 1 143 ? 16.148 1.095 -19.687 1.00 87.12 143 LEU A O 1
ATOM 1073 N N . GLN A 1 144 ? 17.183 2.574 -18.346 1.00 90.19 144 GLN A N 1
ATOM 1074 C CA . GLN A 1 144 ? 16.221 3.641 -18.595 1.00 90.19 144 GLN A CA 1
ATOM 1075 C C . GLN A 1 144 ? 16.151 4.017 -20.090 1.00 90.19 144 GLN A C 1
ATOM 1077 O O . GLN A 1 144 ? 15.049 3.951 -20.634 1.00 90.19 144 GLN A O 1
ATOM 1082 N N . PRO A 1 145 ? 17.269 4.285 -20.801 1.00 90.56 145 PRO A N 1
ATOM 1083 C CA . PRO A 1 145 ? 17.224 4.535 -22.245 1.00 90.56 145 PRO A CA 1
ATOM 1084 C C . PRO A 1 145 ? 16.639 3.368 -23.057 1.00 90.56 145 PRO A C 1
ATOM 1086 O O . PRO A 1 145 ? 15.926 3.585 -24.036 1.00 90.56 145 PRO A O 1
ATOM 1089 N N . ALA A 1 146 ? 16.911 2.118 -22.660 1.00 90.31 146 ALA A N 1
ATOM 1090 C CA . ALA A 1 146 ? 16.355 0.941 -23.329 1.00 90.31 146 ALA A CA 1
ATOM 1091 C C . ALA A 1 146 ? 14.832 0.825 -23.141 1.00 90.31 146 ALA A C 1
ATOM 1093 O O . ALA A 1 146 ? 14.121 0.460 -24.077 1.00 90.31 146 ALA A O 1
ATOM 1094 N N . LEU A 1 147 ? 14.326 1.162 -21.953 1.00 92.06 147 LEU A N 1
ATOM 1095 C CA . LEU A 1 147 ? 12.895 1.216 -21.651 1.00 92.06 147 LEU A CA 1
ATOM 1096 C C . LEU A 1 147 ? 12.214 2.367 -22.406 1.00 92.06 147 LEU A C 1
ATOM 1098 O O . LEU A 1 147 ? 11.164 2.165 -23.014 1.00 92.06 147 LEU A O 1
ATOM 1102 N N . GLU A 1 148 ? 12.828 3.550 -22.443 1.00 92.56 148 GLU A N 1
ATOM 1103 C CA . GLU A 1 148 ? 12.331 4.704 -23.209 1.00 92.56 148 GLU A CA 1
ATOM 1104 C C . GLU A 1 148 ? 12.223 4.382 -24.706 1.00 92.56 148 GLU A C 1
ATOM 1106 O O . GLU A 1 148 ? 11.203 4.668 -25.335 1.00 92.56 148 GLU A O 1
ATOM 1111 N N . ALA A 1 149 ? 13.207 3.669 -25.267 1.00 90.75 149 ALA A N 1
ATOM 1112 C CA . ALA A 1 149 ? 13.164 3.185 -26.649 1.00 90.75 149 ALA A CA 1
ATOM 1113 C C . ALA A 1 149 ? 12.014 2.193 -26.926 1.00 90.75 149 ALA A C 1
ATOM 1115 O O . ALA A 1 149 ? 11.646 1.992 -28.084 1.00 90.75 149 ALA A O 1
ATOM 1116 N N . MET A 1 150 ? 11.445 1.583 -25.882 1.00 90.44 150 MET A N 1
ATOM 1117 C CA . MET A 1 150 ? 10.284 0.687 -25.947 1.00 90.44 150 MET A CA 1
ATOM 1118 C C . MET A 1 150 ? 8.967 1.390 -25.573 1.00 90.44 150 MET A C 1
ATOM 1120 O O . MET A 1 150 ? 7.916 0.751 -25.519 1.00 90.44 150 MET A O 1
ATOM 1124 N N . GLY A 1 151 ? 8.998 2.710 -25.367 1.00 89.56 151 GLY A N 1
ATOM 1125 C CA . GLY A 1 151 ? 7.819 3.539 -25.127 1.00 89.56 151 GLY A CA 1
ATOM 1126 C C . GLY A 1 151 ? 7.440 3.713 -23.657 1.00 89.56 151 GLY A C 1
ATOM 1127 O O . GLY A 1 151 ? 6.314 4.135 -23.386 1.00 89.56 151 GLY A O 1
ATOM 1128 N N . TYR A 1 152 ? 8.336 3.395 -22.719 1.00 92.00 152 TYR A N 1
ATOM 1129 C CA . TYR A 1 152 ? 8.177 3.800 -21.322 1.00 92.00 152 TYR A CA 1
ATOM 1130 C C . TYR A 1 152 ? 8.451 5.299 -21.166 1.00 92.00 152 TYR A C 1
ATOM 1132 O O . TYR A 1 152 ? 9.457 5.798 -21.659 1.00 92.00 152 TYR A O 1
ATOM 1140 N N . ASP A 1 153 ? 7.580 6.000 -20.443 1.00 90.44 153 ASP A N 1
ATOM 1141 C CA . ASP A 1 153 ? 7.764 7.409 -20.090 1.00 90.44 153 ASP A CA 1
ATOM 1142 C C . ASP A 1 153 ? 7.986 7.545 -18.578 1.00 90.44 153 ASP A C 1
ATOM 1144 O O . ASP A 1 153 ? 7.137 7.160 -17.768 1.00 90.44 153 ASP A O 1
ATOM 1148 N N . PHE A 1 154 ? 9.145 8.089 -18.205 1.00 88.56 154 PHE A N 1
ATOM 1149 C CA . PHE A 1 154 ? 9.541 8.321 -16.815 1.00 88.56 154 PHE A CA 1
ATOM 1150 C C . PHE A 1 154 ? 9.381 9.777 -16.373 1.00 88.56 154 PHE A C 1
ATOM 1152 O O . PHE A 1 154 ? 9.735 10.107 -15.235 1.00 88.56 154 PHE A O 1
ATOM 1159 N N . ALA A 1 155 ? 8.845 10.648 -17.233 1.00 90.12 155 ALA A N 1
ATOM 1160 C CA . ALA A 1 155 ? 8.489 12.002 -16.848 1.00 90.12 155 ALA A CA 1
ATOM 1161 C C . ALA A 1 155 ? 7.469 11.980 -15.702 1.00 90.12 155 ALA A C 1
ATOM 1163 O O . ALA A 1 155 ? 6.599 11.106 -15.618 1.00 90.12 155 ALA A O 1
ATOM 1164 N N . LYS A 1 156 ? 7.580 12.965 -14.802 1.00 90.50 156 LYS A N 1
ATOM 1165 C CA . LYS A 1 156 ? 6.594 13.166 -13.737 1.00 90.50 156 LYS A CA 1
ATOM 1166 C C . LYS A 1 156 ? 5.238 13.456 -14.378 1.00 90.50 156 LYS A C 1
ATOM 1168 O O . LYS A 1 156 ? 5.104 14.407 -15.144 1.00 90.50 156 LYS A O 1
ATOM 1173 N N . GLN A 1 157 ? 4.243 12.645 -14.045 1.00 88.44 157 GLN A N 1
ATOM 1174 C CA . GLN A 1 157 ? 2.909 12.737 -14.624 1.00 88.44 157 GLN A CA 1
ATOM 1175 C C . GLN A 1 157 ? 2.023 13.643 -13.770 1.00 88.44 157 GLN A C 1
ATOM 1177 O O . GLN A 1 157 ? 1.961 13.495 -12.547 1.00 88.44 157 GLN A O 1
ATOM 1182 N N . ILE A 1 158 ? 1.306 14.561 -14.417 1.00 92.56 158 ILE A N 1
ATOM 1183 C CA . ILE A 1 158 ? 0.237 15.344 -13.791 1.00 92.56 158 ILE A CA 1
ATOM 1184 C C . ILE A 1 158 ? -1.089 14.724 -14.249 1.00 92.56 158 ILE A C 1
ATOM 1186 O O . ILE A 1 158 ? -1.431 14.841 -15.428 1.00 92.56 158 ILE A O 1
ATOM 1190 N N . PRO A 1 159 ? -1.831 14.029 -13.367 1.00 91.12 159 PRO A N 1
ATOM 1191 C CA . PRO A 1 159 ? -3.062 13.361 -13.761 1.00 91.12 159 PRO A CA 1
ATOM 1192 C C . PRO A 1 159 ? -4.115 14.364 -14.247 1.00 91.12 159 PRO A C 1
ATOM 1194 O O . PRO A 1 159 ? -4.214 15.483 -13.745 1.00 91.12 159 PRO A O 1
ATOM 1197 N N . SER A 1 160 ? -4.944 13.943 -15.203 1.00 93.88 160 SER A N 1
ATOM 1198 C CA . SER A 1 160 ? -6.089 14.740 -15.659 1.00 93.88 160 SER A CA 1
ATOM 1199 C C . SER A 1 160 ? -7.079 15.007 -14.518 1.00 93.88 160 SER A C 1
ATOM 1201 O O . SER A 1 160 ? -7.138 14.238 -13.560 1.00 93.88 160 SER A O 1
ATOM 1203 N N . VAL A 1 161 ? -7.932 16.030 -14.641 1.00 93.88 161 VAL A N 1
ATOM 1204 C CA . VAL A 1 161 ? -8.965 16.334 -13.627 1.00 93.88 161 VAL A CA 1
ATOM 1205 C C . VAL A 1 161 ? -9.836 15.110 -13.310 1.00 93.88 161 VAL A C 1
ATOM 1207 O O . VAL A 1 161 ? -10.106 14.835 -12.144 1.00 93.88 161 VAL A O 1
ATOM 1210 N N . GLY A 1 162 ? -10.221 14.327 -14.324 1.00 94.88 162 GLY A N 1
ATOM 1211 C CA . GLY A 1 162 ? -10.984 13.090 -14.123 1.00 94.88 162 GLY A CA 1
ATOM 1212 C C . GLY A 1 162 ? -10.210 12.041 -13.318 1.00 94.88 162 GLY A C 1
ATOM 1213 O O . GLY A 1 162 ? -10.741 11.480 -12.360 1.00 94.88 162 GLY A O 1
ATOM 1214 N N . SER A 1 163 ? -8.932 11.829 -13.647 1.00 94.62 163 SER A N 1
ATOM 1215 C CA . SER A 1 163 ? -8.043 10.938 -12.887 1.00 94.62 163 SER A CA 1
ATOM 1216 C C . SER A 1 163 ? -7.860 11.412 -11.445 1.00 94.62 163 SER A C 1
ATOM 1218 O O . SER A 1 163 ? -7.889 10.598 -10.527 1.00 94.62 163 SER A O 1
ATOM 1220 N N . ILE A 1 164 ? -7.715 12.724 -11.229 1.00 95.69 164 ILE A N 1
ATOM 1221 C CA . ILE A 1 164 ? -7.594 13.328 -9.896 1.00 95.69 164 ILE A CA 1
ATOM 1222 C C . ILE A 1 164 ? -8.827 13.013 -9.050 1.00 95.69 164 ILE A C 1
ATOM 1224 O O . ILE A 1 164 ? -8.674 12.594 -7.905 1.00 95.69 164 ILE A O 1
ATOM 1228 N N . VAL A 1 165 ? -10.035 13.160 -9.603 1.00 96.75 165 VAL A N 1
ATOM 1229 C CA . VAL A 1 165 ? -11.283 12.831 -8.895 1.00 96.75 165 VAL A CA 1
ATOM 1230 C C . VAL A 1 165 ? -11.306 11.360 -8.485 1.00 96.75 165 VAL A C 1
ATOM 1232 O O . VAL A 1 165 ? -11.626 11.052 -7.341 1.00 96.75 165 VAL A O 1
ATOM 1235 N N . VAL A 1 166 ? -10.918 10.448 -9.376 1.00 96.94 166 VAL A N 1
ATOM 1236 C CA . VAL A 1 166 ? -10.861 9.012 -9.063 1.00 96.94 166 VAL A CA 1
ATOM 1237 C C . VAL A 1 166 ? -9.839 8.713 -7.961 1.00 96.94 166 VAL A C 1
ATOM 1239 O O . VAL A 1 166 ? -10.176 8.035 -6.992 1.00 96.94 166 VAL A O 1
ATOM 1242 N N . ILE A 1 167 ? -8.619 9.253 -8.059 1.00 96.75 167 ILE A N 1
ATOM 1243 C CA . ILE A 1 167 ? -7.579 9.098 -7.027 1.00 96.75 167 ILE A CA 1
ATOM 1244 C C . ILE A 1 167 ? -8.086 9.635 -5.687 1.00 96.75 167 ILE A C 1
ATOM 1246 O O . ILE A 1 167 ? -7.945 8.978 -4.658 1.00 96.75 167 ILE A O 1
ATOM 1250 N N . PHE A 1 168 ? -8.715 10.809 -5.696 1.00 97.44 168 PHE A N 1
ATOM 1251 C CA . PHE A 1 168 ? -9.285 11.432 -4.509 1.00 97.44 168 PHE A CA 1
ATOM 1252 C C . PHE A 1 168 ? -10.376 10.561 -3.871 1.00 97.44 168 PHE A C 1
ATOM 1254 O O . PHE A 1 168 ? -10.339 10.330 -2.665 1.00 97.44 168 PHE A O 1
ATOM 1261 N N . LEU A 1 169 ? -11.307 10.014 -4.659 1.00 98.06 169 LEU A N 1
ATOM 1262 C CA . LEU A 1 169 ? -12.353 9.112 -4.164 1.00 98.06 169 LEU A CA 1
ATOM 1263 C C . LEU A 1 169 ? -11.779 7.803 -3.608 1.00 98.06 169 LEU A C 1
ATOM 1265 O O . LEU A 1 169 ? -12.233 7.334 -2.565 1.00 98.06 169 LEU A O 1
ATOM 1269 N N . ALA A 1 170 ? -10.761 7.230 -4.254 1.00 98.00 170 ALA A N 1
ATOM 1270 C CA . ALA A 1 170 ? -10.077 6.044 -3.749 1.00 98.00 170 ALA A CA 1
ATOM 1271 C C . ALA A 1 170 ? -9.386 6.324 -2.401 1.00 98.00 170 ALA A C 1
ATOM 1273 O O . ALA A 1 170 ? -9.509 5.531 -1.465 1.00 98.00 170 ALA A O 1
ATOM 1274 N N . LEU A 1 171 ? -8.723 7.479 -2.271 1.00 97.56 171 LEU A N 1
ATOM 1275 C CA . LEU A 1 171 ? -8.120 7.931 -1.015 1.00 97.56 171 LEU A CA 1
ATOM 1276 C C . LEU A 1 171 ? -9.173 8.185 0.067 1.00 97.56 171 LEU A C 1
ATOM 1278 O O . LEU A 1 171 ? -8.956 7.776 1.202 1.00 97.56 171 LEU A O 1
ATOM 1282 N N . LEU A 1 172 ? -10.327 8.773 -0.266 1.00 98.00 172 LEU A N 1
ATOM 1283 C CA . LEU A 1 172 ? -11.443 8.909 0.675 1.00 98.00 172 LEU A CA 1
ATOM 1284 C C . LEU A 1 172 ? -11.976 7.552 1.136 1.00 98.00 172 LEU A C 1
ATOM 1286 O O . LEU A 1 172 ? -12.267 7.391 2.318 1.00 98.00 172 LEU A O 1
ATOM 1290 N N . GLY A 1 173 ? -12.057 6.567 0.240 1.00 97.81 173 GLY A N 1
ATOM 1291 C CA . GLY A 1 173 ? -12.388 5.188 0.596 1.00 97.81 173 GLY A CA 1
ATOM 1292 C C . GLY A 1 173 ? -11.397 4.613 1.609 1.00 97.81 173 GLY A C 1
ATOM 1293 O O . GLY A 1 173 ? -11.805 4.103 2.650 1.00 97.81 173 GLY A O 1
ATOM 1294 N N . LEU A 1 174 ? -10.092 4.770 1.365 1.00 97.56 174 LEU A N 1
ATOM 1295 C CA . LEU A 1 174 ? -9.043 4.355 2.305 1.00 97.56 174 LEU A CA 1
ATOM 1296 C C . LEU A 1 174 ? -9.117 5.121 3.640 1.00 97.56 174 LEU A C 1
ATOM 1298 O O . LEU A 1 174 ? -8.941 4.524 4.703 1.00 97.56 174 LEU A O 1
ATOM 1302 N N . SER A 1 175 ? -9.421 6.422 3.616 1.00 97.19 175 SER A N 1
ATOM 1303 C CA . SER A 1 175 ? -9.644 7.227 4.823 1.00 97.19 175 SER A CA 1
ATOM 1304 C C . SER A 1 175 ? -10.874 6.773 5.599 1.00 97.19 175 SER A C 1
ATOM 1306 O O . SER A 1 175 ? -10.823 6.752 6.824 1.00 97.19 175 SER A O 1
ATOM 1308 N N . ALA A 1 176 ? -11.951 6.369 4.923 1.00 97.50 176 ALA A N 1
ATOM 1309 C CA . ALA A 1 176 ? -13.134 5.818 5.569 1.00 97.50 176 ALA A CA 1
ATOM 1310 C C . ALA A 1 176 ? -12.806 4.497 6.274 1.00 97.50 176 ALA A C 1
ATOM 1312 O O . ALA A 1 176 ? -13.101 4.354 7.459 1.00 97.50 176 ALA A O 1
ATOM 1313 N N . LEU A 1 177 ? -12.122 3.573 5.589 1.00 97.19 177 LEU A N 1
ATOM 1314 C CA . LEU A 1 177 ? -11.642 2.319 6.181 1.00 97.19 177 LEU A CA 1
ATOM 1315 C C . LEU A 1 177 ? -10.799 2.574 7.437 1.00 97.19 177 LEU A C 1
ATOM 1317 O O . LEU A 1 177 ? -11.057 1.992 8.491 1.00 97.19 177 LEU A O 1
ATOM 1321 N N . SER A 1 178 ? -9.844 3.504 7.345 1.00 95.75 178 SER A N 1
ATOM 1322 C CA . SER A 1 178 ? -9.033 3.932 8.485 1.00 95.75 178 SER A CA 1
ATOM 1323 C C . SER A 1 178 ? -9.895 4.529 9.601 1.00 95.75 178 SER A C 1
ATOM 1325 O O . SER A 1 178 ? -9.778 4.103 10.745 1.00 95.75 178 SER A O 1
ATOM 1327 N N . GLY A 1 179 ? -10.837 5.420 9.280 1.00 96.31 179 GLY A N 1
ATOM 1328 C CA . GLY A 1 179 ? -11.737 6.062 10.238 1.00 96.31 179 GLY A CA 1
ATOM 1329 C C . GLY A 1 179 ? -12.547 5.070 11.071 1.00 96.31 179 GLY A C 1
ATOM 1330 O O . GLY A 1 179 ? -12.615 5.216 12.289 1.00 96.31 179 GLY A O 1
ATOM 1331 N N . PHE A 1 180 ? -13.076 4.009 10.457 1.00 96.12 180 PHE A N 1
ATOM 1332 C CA . PHE A 1 180 ? -13.776 2.938 11.178 1.00 96.12 180 PHE A CA 1
ATOM 1333 C C . PHE A 1 180 ? -12.884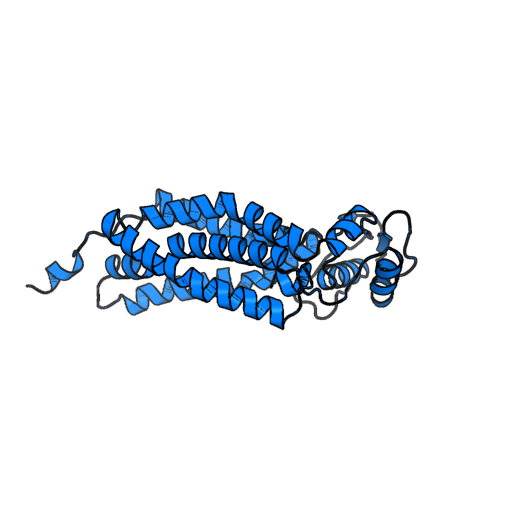 2.159 12.145 1.00 96.12 180 PHE A C 1
ATOM 1335 O O . PHE A 1 180 ? -13.351 1.722 13.196 1.00 96.12 180 PHE A O 1
ATOM 1342 N N . THR A 1 181 ? -11.607 1.991 11.802 1.00 93.75 181 THR A N 1
ATOM 1343 C CA . THR A 1 181 ? -10.651 1.289 12.664 1.00 93.75 181 THR A CA 1
ATOM 1344 C C . THR A 1 181 ? -10.081 2.186 13.756 1.00 93.75 181 THR A C 1
ATOM 1346 O O . THR A 1 181 ? -9.968 1.733 14.883 1.00 93.75 181 THR A O 1
ATOM 1349 N N . TYR A 1 182 ? -9.752 3.446 13.460 1.00 91.62 182 TYR A N 1
ATOM 1350 C CA . TYR A 1 182 ? -9.038 4.351 14.365 1.00 91.62 182 TYR A CA 1
ATOM 1351 C C . TYR A 1 182 ? -9.958 5.267 15.174 1.00 91.62 182 TYR A C 1
ATOM 1353 O O . TYR A 1 182 ? -9.633 5.586 16.315 1.00 91.62 182 TYR A O 1
ATOM 1361 N N . GLY A 1 183 ? -11.098 5.687 14.618 1.00 93.56 183 GLY A N 1
ATOM 1362 C CA . GLY A 1 183 ? -12.035 6.604 15.277 1.00 93.56 183 GLY A CA 1
ATOM 1363 C C . GLY A 1 183 ? -12.477 6.116 16.665 1.00 93.56 183 GLY A C 1
ATOM 1364 O O . GLY A 1 183 ? -12.340 6.861 17.634 1.00 93.56 183 GLY A O 1
ATOM 1365 N N . PRO A 1 184 ? -12.924 4.854 16.812 1.00 93.62 184 PRO A N 1
ATOM 1366 C CA . PRO A 1 184 ? -13.351 4.309 18.104 1.00 93.62 184 PRO A CA 1
ATOM 1367 C C . PRO A 1 184 ? -12.209 3.950 19.070 1.00 93.62 184 PRO A C 1
ATOM 1369 O O . PRO A 1 184 ? -12.464 3.733 20.254 1.00 93.62 184 PRO A O 1
ATOM 1372 N N . VAL A 1 185 ? -10.960 3.835 18.596 1.00 90.44 185 VAL A N 1
ATOM 1373 C CA . VAL A 1 185 ? -9.854 3.221 19.362 1.00 90.44 185 VAL A CA 1
ATOM 1374 C C . VAL A 1 185 ? -9.466 4.035 20.590 1.00 90.44 185 VAL A C 1
ATOM 1376 O O . VAL A 1 185 ? -9.231 3.452 21.647 1.00 90.44 185 VAL A O 1
ATOM 1379 N N . ALA A 1 186 ? -9.423 5.365 20.485 1.00 86.12 186 ALA A N 1
ATOM 1380 C CA . ALA A 1 186 ? -9.066 6.215 21.621 1.00 86.12 186 ALA A CA 1
ATOM 1381 C C . ALA A 1 186 ? -10.063 6.051 22.783 1.00 86.12 186 ALA A C 1
ATOM 1383 O O . ALA A 1 186 ? -9.651 5.843 23.926 1.00 86.12 186 ALA A O 1
ATOM 1384 N N . ALA A 1 187 ? -11.364 6.068 22.473 1.00 89.00 187 ALA A N 1
ATOM 1385 C CA . ALA A 1 187 ? -12.431 5.847 23.444 1.00 89.00 187 ALA A CA 1
ATOM 1386 C C . ALA A 1 187 ? -12.366 4.429 24.029 1.00 89.00 187 ALA A C 1
ATOM 1388 O O . ALA A 1 187 ? -12.243 4.281 25.245 1.00 89.00 187 ALA A O 1
ATOM 1389 N N . LEU A 1 188 ? -12.324 3.406 23.163 1.00 90.00 188 LEU A N 1
ATOM 1390 C CA . LEU A 1 188 ? -12.224 1.995 23.547 1.00 90.00 188 LEU A CA 1
ATOM 1391 C C . LEU A 1 188 ? -11.107 1.768 24.566 1.00 90.00 188 LEU A C 1
ATOM 1393 O O . LEU A 1 188 ? -11.335 1.215 25.639 1.00 90.00 188 LEU A O 1
ATOM 1397 N N . LEU A 1 189 ? -9.889 2.201 24.243 1.00 87.44 189 LEU A N 1
ATOM 1398 C CA . LEU A 1 189 ? -8.748 1.942 25.106 1.00 87.44 189 LEU A CA 1
ATOM 1399 C C . LEU A 1 189 ? -8.841 2.731 26.426 1.00 87.44 189 LEU A C 1
ATOM 1401 O O . LEU A 1 189 ? -8.462 2.211 27.473 1.00 87.44 189 LEU A O 1
ATOM 1405 N N . SER A 1 190 ? -9.379 3.956 26.418 1.00 86.44 190 SER A N 1
ATOM 1406 C CA . SER A 1 190 ? -9.600 4.721 27.655 1.00 86.44 190 SER A CA 1
ATOM 1407 C C . SER A 1 190 ? -10.630 4.075 28.593 1.00 86.44 190 SER A C 1
ATOM 1409 O O . SER A 1 190 ? -10.490 4.160 29.814 1.00 86.44 190 SER A O 1
ATOM 1411 N N . GLU A 1 191 ? -11.627 3.386 28.037 1.00 88.75 191 GLU A N 1
ATOM 1412 C CA . GLU A 1 191 ? -12.669 2.675 28.783 1.00 88.75 191 GLU A CA 1
ATOM 1413 C C . GLU A 1 191 ? -12.161 1.318 29.311 1.00 88.75 191 GLU A C 1
ATOM 1415 O O . GLU A 1 191 ? -12.567 0.870 30.384 1.00 88.75 191 GLU A O 1
ATOM 1420 N N . MET A 1 192 ? -11.213 0.682 28.612 1.00 88.00 192 MET A N 1
ATOM 1421 C CA . MET A 1 192 ? -10.625 -0.605 29.008 1.00 88.00 192 MET A CA 1
ATOM 1422 C C . MET A 1 192 ? -9.672 -0.520 30.210 1.00 88.00 192 MET A C 1
ATOM 1424 O O . MET A 1 192 ? -9.504 -1.518 30.912 1.00 88.00 192 MET A O 1
ATOM 1428 N N . PHE A 1 193 ? -9.051 0.638 30.467 1.00 88.12 193 PHE A N 1
ATOM 1429 C CA . PHE A 1 193 ? -8.023 0.780 31.505 1.00 88.12 193 PHE A CA 1
ATOM 1430 C C . PHE A 1 193 ? -8.422 1.730 32.656 1.00 88.12 193 PHE A C 1
ATOM 1432 O O . PHE A 1 193 ? -9.055 2.768 32.421 1.00 88.12 193 PHE A O 1
ATOM 1439 N N . PRO A 1 194 ? -7.994 1.439 33.905 1.00 86.38 194 PRO A N 1
ATOM 1440 C CA . PRO A 1 194 ? -8.199 2.327 35.048 1.00 86.38 194 PRO A CA 1
ATOM 1441 C C . PRO A 1 194 ? -7.514 3.695 34.869 1.00 86.38 194 PRO A C 1
ATOM 1443 O O . PRO A 1 194 ? -6.378 3.734 34.383 1.00 86.38 194 PRO A O 1
ATOM 1446 N N . PRO A 1 195 ? -8.112 4.809 35.345 1.00 87.56 195 PRO A N 1
ATOM 1447 C CA . PRO A 1 195 ? -7.596 6.168 35.138 1.00 87.56 195 PRO A CA 1
ATOM 1448 C C . PRO A 1 195 ? -6.112 6.368 35.471 1.00 87.56 195 PRO A C 1
ATOM 1450 O O . PRO A 1 195 ? -5.395 7.005 34.705 1.00 87.56 195 PRO A O 1
ATOM 1453 N N . HIS A 1 196 ? -5.636 5.778 36.570 1.00 87.25 196 HIS A N 1
ATOM 1454 C CA . HIS A 1 196 ? -4.271 5.959 37.073 1.00 87.25 196 HIS A CA 1
ATOM 1455 C C . HIS A 1 196 ? -3.184 5.262 36.230 1.00 87.25 196 HIS A C 1
ATOM 1457 O O . HIS A 1 196 ? -2.011 5.592 36.370 1.00 87.25 196 HIS A O 1
ATOM 1463 N N . VAL A 1 197 ? -3.550 4.334 35.334 1.00 87.94 197 VAL A N 1
ATOM 1464 C CA . VAL A 1 197 ? -2.615 3.654 34.412 1.00 87.94 197 VAL A CA 1
ATOM 1465 C C . VAL A 1 197 ? -2.955 3.857 32.936 1.00 87.94 197 VAL A C 1
ATOM 1467 O O . VAL A 1 197 ? -2.253 3.312 32.081 1.00 87.94 197 VAL A O 1
ATOM 1470 N N . ARG A 1 198 ? -4.004 4.628 32.603 1.00 88.06 198 ARG A N 1
ATOM 1471 C CA . ARG A 1 198 ? -4.469 4.821 31.215 1.00 88.06 198 ARG A CA 1
ATOM 1472 C C . ARG A 1 198 ? -3.346 5.260 30.290 1.00 88.06 198 ARG A C 1
ATOM 1474 O O . ARG A 1 198 ? -3.147 4.630 29.263 1.00 88.06 198 ARG A O 1
ATOM 1481 N N . TYR A 1 199 ? -2.588 6.290 30.663 1.00 86.44 199 TYR A N 1
ATOM 1482 C CA . TYR A 1 199 ? -1.539 6.827 29.794 1.00 86.44 199 TYR A CA 1
ATOM 1483 C C . TYR A 1 199 ? -0.471 5.776 29.456 1.00 86.44 199 TYR A C 1
ATOM 1485 O O . TYR A 1 199 ? -0.182 5.535 28.286 1.00 86.44 199 TYR A O 1
ATOM 1493 N N . SER A 1 200 ? 0.047 5.074 30.468 1.00 89.88 200 SER A N 1
ATOM 1494 C CA . SER A 1 200 ? 1.041 4.011 30.278 1.00 89.88 200 SER A CA 1
ATOM 1495 C C . SER A 1 200 ? 0.479 2.830 29.480 1.00 89.88 200 SER A C 1
ATOM 1497 O O . SER A 1 200 ? 1.137 2.321 28.575 1.00 89.88 200 SER A O 1
ATOM 1499 N N . SER A 1 201 ? -0.763 2.431 29.769 1.00 86.62 201 SER A N 1
ATOM 1500 C CA . SER A 1 201 ? -1.432 1.308 29.098 1.00 86.62 201 SER A CA 1
ATOM 1501 C C . SER A 1 201 ? -1.795 1.620 27.644 1.00 86.62 201 SER A C 1
ATOM 1503 O O . SER A 1 201 ? -1.824 0.711 26.825 1.00 86.62 201 SER A O 1
ATOM 1505 N N . LEU A 1 202 ? -2.040 2.890 27.308 1.00 86.00 202 LEU A N 1
ATOM 1506 C CA . LEU A 1 202 ? -2.246 3.374 25.939 1.00 86.00 202 LEU A CA 1
ATOM 1507 C C . LEU A 1 202 ? -0.930 3.472 25.161 1.00 86.00 202 LEU A C 1
ATOM 1509 O O . LEU A 1 202 ? -0.868 3.119 23.984 1.00 86.00 202 LEU A O 1
ATOM 1513 N N . SER A 1 203 ? 0.122 3.948 25.824 1.00 88.38 203 SER A N 1
ATOM 1514 C CA . SER A 1 203 ? 1.424 4.209 25.212 1.00 88.38 203 SER A CA 1
ATOM 1515 C C . SER A 1 203 ? 2.108 2.924 24.732 1.00 88.38 203 SER A C 1
ATOM 1517 O O . SER A 1 203 ? 2.634 2.898 23.619 1.00 88.38 203 SER A O 1
ATOM 1519 N N . ILE A 1 204 ? 2.047 1.833 25.508 1.00 88.19 204 ILE A N 1
ATOM 1520 C CA . ILE A 1 204 ? 2.719 0.567 25.163 1.00 88.19 204 ILE A CA 1
ATOM 1521 C C . ILE A 1 204 ? 2.193 -0.029 23.839 1.00 88.19 204 ILE A C 1
ATOM 1523 O O . ILE A 1 204 ? 3.002 -0.222 22.927 1.00 88.19 204 ILE A O 1
ATOM 1527 N N . PRO A 1 205 ? 0.879 -0.287 23.659 1.00 86.12 205 PRO A N 1
ATOM 1528 C CA . PRO A 1 205 ? 0.350 -0.783 22.392 1.00 86.12 205 PRO A CA 1
ATOM 1529 C C . PRO A 1 205 ? 0.555 0.206 21.249 1.00 86.12 205 PRO A C 1
ATOM 1531 O O . PRO A 1 205 ? 0.828 -0.222 20.130 1.00 86.12 205 PRO A O 1
ATOM 1534 N N . TYR A 1 206 ? 0.459 1.515 21.514 1.00 85.50 206 TYR A N 1
ATOM 1535 C CA . TYR A 1 206 ? 0.666 2.529 20.486 1.00 85.50 206 TYR A CA 1
ATOM 1536 C C . TYR A 1 206 ? 2.095 2.481 19.942 1.00 85.50 206 TYR A C 1
ATOM 1538 O O . TYR A 1 206 ? 2.267 2.331 18.735 1.00 85.50 206 TYR A O 1
ATOM 1546 N N . HIS A 1 207 ? 3.124 2.534 20.792 1.00 88.06 207 HIS A N 1
ATOM 1547 C CA . HIS A 1 207 ? 4.518 2.503 20.336 1.00 88.06 207 HIS A CA 1
ATOM 1548 C C . HIS A 1 207 ? 4.938 1.144 19.787 1.00 88.06 207 HIS A C 1
ATOM 1550 O O . HIS A 1 207 ? 5.679 1.099 18.809 1.00 88.06 207 HIS A O 1
ATOM 1556 N N . LEU A 1 208 ? 4.458 0.038 20.360 1.00 88.94 208 LEU A N 1
ATOM 1557 C CA . LEU A 1 208 ? 4.755 -1.287 19.820 1.00 88.94 208 LEU A CA 1
ATOM 1558 C C . LEU A 1 208 ? 4.095 -1.466 18.444 1.00 88.94 208 LEU A C 1
ATOM 1560 O O . LEU A 1 208 ? 4.75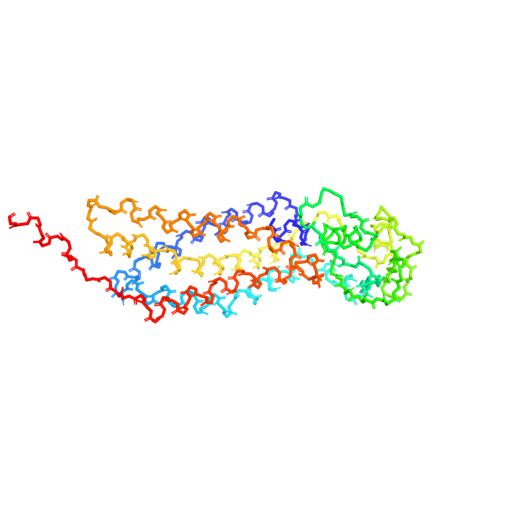3 -1.839 17.476 1.00 88.94 208 LEU A O 1
ATOM 1564 N N . GLY A 1 209 ? 2.806 -1.137 18.354 1.00 87.31 209 GLY A N 1
ATOM 1565 C CA . GLY A 1 209 ? 1.997 -1.226 17.146 1.00 87.31 209 GLY A CA 1
ATOM 1566 C C . GLY A 1 209 ? 2.526 -0.337 16.023 1.00 87.31 209 GLY A C 1
ATOM 1567 O O . GLY A 1 209 ? 2.957 -0.815 14.974 1.00 87.31 209 GLY A O 1
ATOM 1568 N N . THR A 1 210 ? 2.512 0.975 16.257 1.00 85.81 210 THR A N 1
ATOM 1569 C CA . THR A 1 210 ? 2.922 1.970 15.257 1.00 85.81 210 THR A CA 1
ATOM 1570 C C . THR A 1 210 ? 4.425 1.947 14.998 1.00 85.81 210 THR A C 1
ATOM 1572 O O . THR A 1 210 ? 4.837 2.078 13.848 1.00 85.81 210 THR A O 1
ATOM 1575 N N . GLY A 1 211 ? 5.244 1.726 16.029 1.00 87.94 211 GLY A N 1
ATOM 1576 C CA . GLY A 1 211 ? 6.700 1.727 15.912 1.00 87.94 211 GLY A CA 1
ATOM 1577 C C . GLY A 1 211 ? 7.227 0.530 15.134 1.00 87.94 211 GLY A C 1
ATOM 1578 O O . GLY A 1 211 ? 7.944 0.719 14.157 1.00 87.94 211 GLY A O 1
ATOM 1579 N N . TYR A 1 212 ? 6.846 -0.695 15.509 1.00 89.88 212 TYR A N 1
ATOM 1580 C CA . TYR A 1 212 ? 7.344 -1.889 14.823 1.00 89.88 212 TYR A CA 1
ATOM 1581 C C . TYR A 1 212 ? 6.557 -2.150 13.538 1.00 89.88 212 TYR A C 1
ATOM 1583 O O . TYR A 1 212 ? 7.116 -2.081 12.445 1.00 89.88 212 TYR A O 1
ATOM 1591 N N . PHE A 1 213 ? 5.250 -2.405 13.623 1.00 91.19 213 PHE A N 1
ATOM 1592 C CA . PHE A 1 213 ? 4.501 -2.805 12.428 1.00 91.19 213 PHE A CA 1
ATOM 1593 C C . PHE A 1 213 ? 4.357 -1.660 11.422 1.00 91.19 213 PHE A C 1
ATOM 1595 O O . PHE A 1 213 ? 4.482 -1.890 10.218 1.00 91.19 213 PHE A O 1
ATOM 1602 N N . GLY A 1 214 ? 4.135 -0.435 11.905 1.00 89.38 214 GLY A N 1
ATOM 1603 C CA . GLY A 1 214 ? 4.058 0.759 11.061 1.00 89.38 214 GLY A CA 1
ATOM 1604 C C . GLY A 1 214 ? 5.425 1.235 10.565 1.00 89.38 214 GLY A C 1
ATOM 1605 O O . GLY A 1 214 ? 5.585 1.488 9.373 1.00 89.38 214 GLY A O 1
ATOM 1606 N N . GLY A 1 215 ? 6.427 1.314 11.446 1.00 91.62 215 GLY A N 1
ATOM 1607 C CA . GLY A 1 215 ? 7.761 1.818 11.102 1.00 91.62 215 GLY A CA 1
ATOM 1608 C C . GLY A 1 215 ? 8.508 0.953 10.086 1.00 91.62 215 GLY A C 1
ATOM 1609 O O . GLY A 1 215 ? 9.142 1.490 9.180 1.00 91.62 215 GLY A O 1
ATOM 1610 N N . PHE A 1 216 ? 8.381 -0.377 10.164 1.00 92.00 216 PHE A N 1
ATOM 1611 C CA . PHE A 1 216 ? 8.995 -1.286 9.186 1.00 92.00 216 PHE A CA 1
ATOM 1612 C C . PHE A 1 216 ? 8.194 -1.434 7.884 1.00 92.00 216 PHE A C 1
ATOM 1614 O O . PHE A 1 216 ? 8.702 -2.026 6.929 1.00 92.00 216 PHE A O 1
ATOM 1621 N N . LEU A 1 217 ? 6.980 -0.875 7.793 1.00 93.00 217 LEU A N 1
ATOM 1622 C CA . LEU A 1 217 ? 6.122 -1.005 6.612 1.00 93.00 217 LEU A CA 1
ATOM 1623 C C . LEU A 1 217 ? 6.812 -0.555 5.315 1.00 93.00 217 LEU A C 1
ATOM 1625 O O . LEU A 1 217 ? 6.795 -1.337 4.366 1.00 93.00 217 LEU A O 1
ATOM 1629 N N . PRO A 1 218 ? 7.447 0.634 5.219 1.00 91.50 218 PRO A N 1
ATOM 1630 C CA . PRO A 1 218 ? 8.066 1.071 3.967 1.00 91.50 218 PRO A CA 1
ATOM 1631 C C . PRO A 1 218 ? 9.215 0.159 3.533 1.00 91.50 218 PRO A C 1
ATOM 1633 O O . PRO A 1 218 ? 9.359 -0.118 2.343 1.00 91.50 218 PRO A O 1
ATOM 1636 N N . LEU A 1 219 ? 9.999 -0.336 4.494 1.00 92.50 219 LEU A N 1
ATOM 1637 C CA . LEU A 1 219 ? 11.125 -1.232 4.247 1.00 92.50 219 LEU A CA 1
ATOM 1638 C C . LEU A 1 219 ? 10.641 -2.594 3.736 1.00 92.50 219 LEU A C 1
ATOM 1640 O O . LEU A 1 219 ? 11.069 -3.043 2.673 1.00 92.50 219 LEU A O 1
ATOM 1644 N N . ILE A 1 220 ? 9.714 -3.229 4.460 1.00 94.44 220 ILE A N 1
ATOM 1645 C CA . ILE A 1 220 ? 9.187 -4.553 4.108 1.00 94.44 220 ILE A CA 1
ATOM 1646 C C . ILE A 1 220 ? 8.401 -4.482 2.797 1.00 94.44 220 ILE A C 1
ATOM 1648 O O . ILE A 1 220 ? 8.584 -5.333 1.929 1.00 94.44 220 ILE A O 1
ATOM 1652 N N . ALA A 1 221 ? 7.577 -3.449 2.601 1.00 92.94 221 ALA A N 1
ATOM 1653 C CA . ALA A 1 221 ? 6.845 -3.260 1.353 1.00 92.94 221 ALA A CA 1
ATOM 1654 C C . ALA A 1 221 ? 7.801 -3.086 0.165 1.00 92.94 221 ALA A C 1
ATOM 1656 O O . ALA A 1 221 ? 7.619 -3.747 -0.854 1.00 92.94 221 ALA A O 1
ATOM 1657 N N . SER A 1 222 ? 8.846 -2.261 0.301 1.00 90.25 222 SER A N 1
ATOM 1658 C CA . SER A 1 222 ? 9.841 -2.067 -0.764 1.00 90.25 222 SER A CA 1
ATOM 1659 C C . SER A 1 222 ? 10.603 -3.354 -1.073 1.00 90.25 222 SER A C 1
ATOM 1661 O O . SER A 1 222 ? 10.816 -3.669 -2.239 1.00 90.25 222 SER A O 1
ATOM 1663 N N . PHE A 1 223 ? 10.948 -4.138 -0.049 1.00 92.94 223 PHE A N 1
ATOM 1664 C CA . PHE A 1 223 ? 11.572 -5.449 -0.216 1.00 92.94 223 PHE A CA 1
ATOM 1665 C C . PHE A 1 223 ? 10.669 -6.439 -0.965 1.00 92.94 223 PHE A C 1
ATOM 1667 O O . PHE A 1 223 ? 11.121 -7.115 -1.888 1.00 92.94 223 PHE A O 1
ATOM 1674 N N . ILE A 1 224 ? 9.382 -6.510 -0.606 1.00 94.69 224 ILE A N 1
ATOM 1675 C CA . ILE A 1 224 ? 8.407 -7.363 -1.298 1.00 94.69 224 ILE A CA 1
ATOM 1676 C C . ILE A 1 224 ? 8.260 -6.925 -2.760 1.00 94.69 224 ILE A C 1
ATOM 1678 O O . ILE A 1 224 ? 8.256 -7.772 -3.653 1.00 94.69 224 ILE A O 1
ATOM 1682 N N . ILE A 1 225 ? 8.173 -5.620 -3.027 1.00 93.00 225 ILE A N 1
ATOM 1683 C CA . ILE A 1 225 ? 8.088 -5.087 -4.395 1.00 93.00 225 ILE A CA 1
ATOM 1684 C C . ILE A 1 225 ? 9.350 -5.457 -5.183 1.00 93.00 225 ILE A C 1
ATOM 1686 O O . ILE A 1 225 ? 9.228 -5.984 -6.282 1.00 93.00 225 ILE A O 1
ATOM 1690 N N . ALA A 1 226 ? 10.540 -5.275 -4.607 1.00 91.56 226 ALA A N 1
ATOM 1691 C CA . ALA A 1 226 ? 11.809 -5.597 -5.261 1.00 91.56 226 ALA A CA 1
ATOM 1692 C C . ALA A 1 226 ? 12.009 -7.100 -5.528 1.00 91.56 226 ALA A C 1
ATOM 1694 O O . ALA A 1 226 ? 12.727 -7.490 -6.442 1.00 91.56 226 ALA A O 1
ATOM 1695 N N . LYS A 1 227 ? 11.385 -7.977 -4.735 1.00 91.38 227 LYS A N 1
ATOM 1696 C CA . LYS A 1 227 ? 11.417 -9.424 -4.994 1.00 91.38 227 LYS A CA 1
ATOM 1697 C C . LYS A 1 227 ? 10.370 -9.890 -5.996 1.00 91.38 227 LYS A C 1
ATOM 1699 O O . LYS A 1 227 ? 10.603 -10.862 -6.704 1.00 91.38 227 LYS A O 1
ATOM 1704 N N . THR A 1 228 ? 9.204 -9.253 -6.010 1.00 93.06 228 THR A N 1
ATOM 1705 C CA . THR A 1 228 ? 8.062 -9.698 -6.824 1.00 93.06 228 THR A CA 1
ATOM 1706 C C . THR A 1 228 ? 7.940 -8.961 -8.151 1.00 93.06 228 THR A C 1
ATOM 1708 O O . THR A 1 228 ? 7.216 -9.429 -9.023 1.00 93.06 228 THR A O 1
ATOM 1711 N N . GLY A 1 229 ? 8.589 -7.804 -8.291 1.00 91.81 229 GLY A N 1
ATOM 1712 C CA . GLY A 1 229 ? 8.472 -6.928 -9.453 1.00 91.81 229 GLY A CA 1
ATOM 1713 C C . GLY A 1 229 ? 7.096 -6.299 -9.639 1.00 91.81 229 GLY A C 1
ATOM 1714 O O . GLY A 1 229 ? 6.803 -5.777 -10.708 1.00 91.81 229 GLY A O 1
ATOM 1715 N N . ASN A 1 230 ? 6.241 -6.324 -8.614 1.00 92.88 230 ASN A N 1
ATOM 1716 C CA . ASN A 1 230 ? 4.894 -5.769 -8.676 1.00 92.88 230 ASN A CA 1
ATOM 1717 C C . ASN A 1 230 ? 4.670 -4.770 -7.532 1.00 92.88 230 ASN A C 1
ATOM 1719 O O . ASN A 1 230 ? 4.752 -5.114 -6.351 1.00 92.88 230 ASN A O 1
ATOM 1723 N N . ALA A 1 231 ? 4.343 -3.526 -7.896 1.00 92.50 231 ALA A N 1
ATOM 1724 C CA . ALA A 1 231 ? 4.120 -2.421 -6.965 1.00 92.50 231 ALA A CA 1
ATOM 1725 C C . ALA A 1 231 ? 2.983 -2.676 -5.956 1.00 92.50 231 ALA A C 1
ATOM 1727 O O . ALA A 1 231 ? 3.013 -2.135 -4.850 1.00 92.50 231 ALA A O 1
ATOM 1728 N N . TYR A 1 232 ? 1.999 -3.507 -6.307 1.00 94.88 232 TYR A N 1
ATOM 1729 C CA . TYR A 1 232 ? 0.876 -3.860 -5.435 1.00 94.88 232 TYR A CA 1
ATOM 1730 C C . TYR A 1 232 ? 1.228 -4.945 -4.417 1.00 94.88 232 TYR A C 1
ATOM 1732 O O . TYR A 1 232 ? 0.557 -5.055 -3.394 1.00 94.88 232 TYR A O 1
ATOM 1740 N N . SER A 1 233 ? 2.288 -5.729 -4.638 1.00 95.19 233 SER A N 1
ATOM 1741 C CA . SER A 1 233 ? 2.657 -6.818 -3.727 1.00 95.19 233 SER A CA 1
ATOM 1742 C C . SER A 1 233 ? 3.017 -6.321 -2.329 1.00 95.19 233 SER A C 1
ATOM 1744 O O . SER A 1 233 ? 2.768 -7.020 -1.351 1.00 95.19 233 SER A O 1
ATOM 1746 N N . GLY A 1 234 ? 3.546 -5.098 -2.210 1.00 93.56 234 GLY A N 1
ATOM 1747 C CA . GLY A 1 234 ? 3.837 -4.483 -0.913 1.00 93.56 234 GLY A CA 1
ATOM 1748 C C . GLY A 1 234 ? 2.605 -4.360 -0.004 1.00 93.56 234 GLY A C 1
ATOM 1749 O O . GLY A 1 234 ? 2.747 -4.372 1.218 1.00 93.56 234 GLY A O 1
ATOM 1750 N N . LEU A 1 235 ? 1.393 -4.323 -0.577 1.00 96.06 235 LEU A N 1
ATOM 1751 C CA . LEU A 1 235 ? 0.132 -4.259 0.169 1.00 96.06 235 LEU A CA 1
ATOM 1752 C C . LEU A 1 235 ? -0.145 -5.528 0.983 1.00 96.06 235 LEU A C 1
ATOM 1754 O O . LEU A 1 235 ? -0.852 -5.450 1.986 1.00 96.06 235 LEU A O 1
ATOM 1758 N N . TRP A 1 236 ? 0.433 -6.678 0.612 1.00 97.00 236 TRP A N 1
ATOM 1759 C CA . TRP A 1 236 ? 0.260 -7.931 1.354 1.00 97.00 236 TRP A CA 1
ATOM 1760 C C . TRP A 1 236 ? 0.775 -7.852 2.788 1.00 97.00 236 TRP A C 1
ATOM 1762 O O . TRP A 1 236 ? 0.201 -8.488 3.668 1.00 97.00 236 TRP A O 1
ATOM 1772 N N . TYR A 1 237 ? 1.809 -7.045 3.045 1.00 95.94 237 TYR A N 1
ATOM 1773 C CA . TYR A 1 237 ? 2.279 -6.814 4.409 1.00 95.94 237 TYR A CA 1
ATOM 1774 C C . TYR A 1 237 ? 1.187 -6.151 5.257 1.00 95.94 237 TYR A C 1
ATOM 1776 O O . TYR A 1 237 ? 0.806 -6.670 6.306 1.00 95.94 237 TYR A O 1
ATOM 1784 N N . THR A 1 238 ? 0.623 -5.043 4.768 1.00 95.50 238 THR A N 1
ATOM 1785 C CA . THR A 1 238 ? -0.483 -4.349 5.439 1.00 95.50 238 THR A CA 1
ATOM 1786 C C . THR A 1 238 ? -1.700 -5.254 5.576 1.00 95.50 238 THR A C 1
ATOM 1788 O O . THR A 1 238 ? -2.291 -5.318 6.649 1.00 95.50 238 THR A O 1
ATOM 1791 N N . TRP A 1 239 ? -2.046 -5.998 4.524 1.00 97.56 239 TRP A N 1
ATOM 1792 C CA . TRP A 1 239 ? -3.163 -6.937 4.536 1.00 97.56 239 TRP A CA 1
ATOM 1793 C C . TRP A 1 239 ? -2.989 -8.019 5.609 1.00 97.56 239 TRP A C 1
ATOM 1795 O O . TRP A 1 239 ? -3.909 -8.268 6.382 1.00 97.56 239 TRP A O 1
ATOM 1805 N N . GLY A 1 240 ? -1.795 -8.611 5.720 1.00 97.44 240 GLY A N 1
ATOM 1806 C CA . GLY A 1 240 ? -1.486 -9.626 6.728 1.00 97.44 240 GLY A CA 1
ATOM 1807 C C . GLY A 1 240 ? -1.567 -9.088 8.157 1.00 97.44 240 GLY A C 1
ATOM 1808 O O . GLY A 1 240 ? -2.177 -9.721 9.018 1.00 97.44 240 GLY A O 1
ATOM 1809 N N . VAL A 1 241 ? -1.026 -7.892 8.411 1.00 95.81 241 VAL A N 1
ATOM 1810 C CA . VAL A 1 241 ? -1.133 -7.233 9.727 1.00 95.81 241 VAL A CA 1
ATOM 1811 C C . VAL A 1 241 ? -2.596 -6.935 10.071 1.00 95.81 241 VAL A C 1
ATOM 1813 O O . VAL A 1 241 ? -3.037 -7.204 11.189 1.00 95.81 241 VAL A O 1
ATOM 1816 N N . VAL A 1 242 ? -3.374 -6.440 9.105 1.00 96.75 242 VAL A N 1
ATOM 1817 C CA . VAL A 1 242 ? -4.812 -6.192 9.274 1.00 96.75 242 VAL A CA 1
ATOM 1818 C C . VAL A 1 242 ? -5.579 -7.493 9.509 1.00 96.75 242 VAL A C 1
ATOM 1820 O O . VAL A 1 242 ? -6.501 -7.493 10.317 1.00 96.75 242 VAL A O 1
ATOM 1823 N N . LEU A 1 243 ? -5.201 -8.609 8.880 1.00 98.00 243 LEU A N 1
ATOM 1824 C CA . LEU A 1 243 ? -5.843 -9.905 9.112 1.00 98.00 243 LEU A CA 1
ATOM 1825 C C . LEU A 1 243 ? -5.640 -10.361 10.556 1.00 98.00 243 LEU A C 1
ATOM 1827 O O . LEU A 1 243 ? -6.595 -10.767 11.214 1.00 98.00 243 LEU A O 1
ATOM 1831 N N . VAL A 1 244 ? -4.417 -10.253 11.078 1.00 96.62 244 VAL A N 1
ATOM 1832 C CA . VAL A 1 244 ? -4.143 -10.568 12.485 1.00 96.62 244 VAL A CA 1
ATOM 1833 C C . VAL A 1 244 ? -4.961 -9.656 13.403 1.00 96.62 244 VAL A C 1
ATOM 1835 O O . VAL A 1 244 ? -5.619 -10.148 14.319 1.00 96.62 244 VAL A O 1
ATOM 1838 N N . ALA A 1 245 ? -5.000 -8.348 13.127 1.00 94.75 245 ALA A N 1
ATOM 1839 C CA . ALA A 1 245 ? -5.807 -7.399 13.893 1.00 94.75 245 ALA A CA 1
ATOM 1840 C C . ALA A 1 245 ? -7.311 -7.724 13.832 1.00 94.75 245 ALA A C 1
ATOM 1842 O O . ALA A 1 245 ? -7.990 -7.688 14.859 1.00 94.75 245 ALA A O 1
ATOM 1843 N N . PHE A 1 246 ? -7.829 -8.10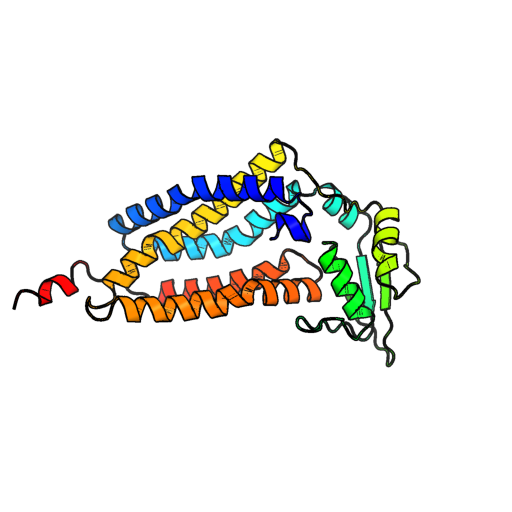8 12.663 1.00 97.44 246 PHE A N 1
ATOM 1844 C CA . PHE A 1 246 ? -9.209 -8.546 12.471 1.00 97.44 246 PHE A CA 1
ATOM 1845 C C . PHE A 1 246 ? -9.527 -9.770 13.327 1.00 97.44 246 PHE A C 1
ATOM 1847 O O . PHE A 1 246 ? -10.501 -9.754 14.070 1.00 97.44 246 PHE A O 1
ATOM 1854 N N . LEU A 1 247 ? -8.694 -10.812 13.275 1.00 97.69 247 LEU A N 1
ATOM 1855 C CA . LEU A 1 247 ? -8.912 -12.038 14.044 1.00 97.69 247 LEU A CA 1
ATOM 1856 C C . LEU A 1 247 ? -8.861 -11.761 15.555 1.00 97.69 247 LEU A C 1
ATOM 1858 O O . LEU A 1 247 ? -9.762 -12.160 16.293 1.00 97.69 247 LEU A O 1
ATOM 1862 N N . VAL A 1 248 ? -7.859 -11.013 16.023 1.00 95.19 248 VAL A N 1
ATOM 1863 C CA . VAL A 1 248 ? -7.732 -10.658 17.445 1.00 95.19 248 VAL A CA 1
ATOM 1864 C C . VAL A 1 248 ? -8.926 -9.822 17.908 1.00 95.19 248 VAL A C 1
ATOM 1866 O O . VAL A 1 248 ? -9.513 -10.107 18.952 1.00 95.19 248 VAL A O 1
ATOM 1869 N N . THR A 1 249 ? -9.344 -8.817 17.140 1.00 93.50 249 THR A N 1
ATOM 1870 C CA . THR A 1 249 ? -10.482 -7.973 17.534 1.00 93.50 249 THR A CA 1
ATOM 1871 C C . THR A 1 249 ? -11.822 -8.690 17.422 1.00 93.50 249 THR A C 1
ATOM 1873 O O . THR A 1 249 ? -12.667 -8.539 18.302 1.00 93.50 249 THR A O 1
ATOM 1876 N N . ALA A 1 250 ? -12.027 -9.528 16.410 1.00 94.62 250 ALA A N 1
ATOM 1877 C CA . ALA A 1 250 ? -13.255 -10.298 16.264 1.00 94.62 250 ALA A CA 1
ATOM 1878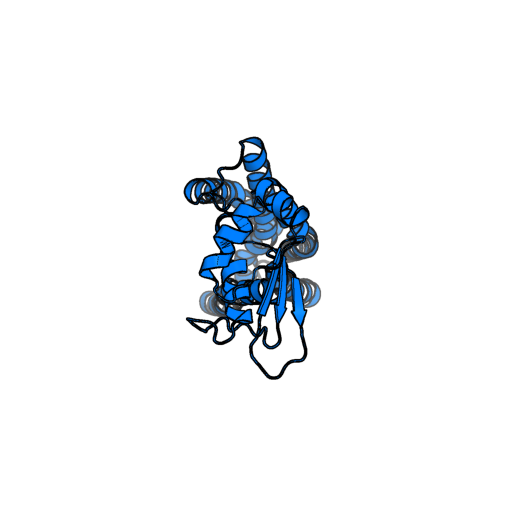 C C . ALA A 1 250 ? -13.438 -11.288 17.426 1.00 94.62 250 ALA A C 1
ATOM 1880 O O . ALA A 1 250 ? -14.519 -11.330 18.026 1.00 94.62 250 ALA A O 1
ATOM 1881 N N . PHE A 1 251 ? -12.386 -12.027 17.794 1.00 94.88 251 PHE A N 1
ATOM 1882 C CA . PHE A 1 251 ? -12.491 -13.148 18.734 1.00 94.88 251 PHE A CA 1
ATOM 1883 C C . PHE A 1 251 ? -12.072 -12.828 20.174 1.00 94.88 251 PHE A C 1
ATOM 1885 O O . PHE A 1 251 ? -12.663 -13.375 21.102 1.00 94.88 251 PHE A O 1
ATOM 1892 N N . MET A 1 252 ? -11.089 -11.950 20.391 1.00 93.75 252 MET A N 1
ATOM 1893 C CA . MET A 1 252 ? -10.500 -11.721 21.722 1.00 93.75 252 MET A CA 1
ATOM 1894 C C . MET A 1 252 ? -10.929 -10.400 22.363 1.00 93.75 252 MET A C 1
ATOM 1896 O O . MET A 1 252 ? -11.027 -10.322 23.588 1.00 93.75 252 MET A O 1
ATOM 1900 N N . LEU A 1 253 ? -11.202 -9.362 21.566 1.00 90.38 253 LEU A N 1
ATOM 1901 C CA . LEU A 1 253 ? -11.622 -8.067 22.102 1.00 90.38 253 LEU A CA 1
ATOM 1902 C C . LEU A 1 253 ? -13.041 -8.161 22.678 1.00 90.38 253 LEU A C 1
ATOM 1904 O O . LEU A 1 253 ? -13.971 -8.625 22.010 1.00 90.38 253 LEU A O 1
ATOM 1908 N N . LYS A 1 254 ? -13.203 -7.695 23.915 1.00 87.69 254 LYS A N 1
ATOM 1909 C CA . LYS A 1 254 ? -14.497 -7.527 24.581 1.00 87.69 254 LYS A CA 1
ATOM 1910 C C . LYS A 1 254 ? -14.865 -6.050 24.579 1.00 87.69 254 LYS A C 1
ATOM 1912 O O . LYS A 1 254 ? -13.981 -5.209 24.727 1.00 87.69 254 LYS A O 1
ATOM 1917 N N . ASP A 1 255 ? -16.151 -5.755 24.419 1.00 84.25 255 ASP A N 1
ATOM 1918 C CA . ASP A 1 255 ? -16.630 -4.390 24.613 1.00 84.25 255 ASP A CA 1
ATOM 1919 C C . ASP A 1 255 ? -16.421 -3.983 26.085 1.00 84.25 255 ASP A C 1
ATOM 1921 O O . ASP A 1 255 ? -16.710 -4.784 26.985 1.00 84.25 255 ASP A O 1
ATOM 1925 N N . PRO A 1 256 ? -15.881 -2.782 26.344 1.00 83.81 256 PRO A N 1
ATOM 1926 C CA . PRO A 1 256 ? -15.733 -2.272 27.697 1.00 83.81 256 PRO A CA 1
ATOM 1927 C C . PRO A 1 256 ? -17.109 -2.022 28.324 1.00 83.81 256 PRO A C 1
ATOM 1929 O O . PRO A 1 256 ? -18.078 -1.693 27.639 1.00 83.81 256 PRO A O 1
ATOM 1932 N N . VAL A 1 257 ? -17.199 -2.187 29.645 1.00 81.25 257 VAL A N 1
ATOM 1933 C CA . VAL A 1 257 ? -18.426 -1.884 30.388 1.00 81.25 257 VAL A CA 1
ATOM 1934 C C . VAL A 1 257 ? -18.469 -0.383 30.652 1.00 81.25 257 VAL A C 1
ATOM 1936 O O . VAL A 1 257 ? -17.586 0.170 31.310 1.00 81.25 257 VAL A O 1
ATOM 1939 N N . GLU A 1 258 ? -19.508 0.276 30.151 1.00 74.06 258 GLU A N 1
ATOM 1940 C CA . GLU A 1 258 ? -19.689 1.718 30.304 1.00 74.06 258 GLU A CA 1
ATOM 1941 C C . GLU A 1 258 ? -19.714 2.124 31.790 1.00 74.06 258 GLU A C 1
ATOM 1943 O O . GLU A 1 258 ? -20.369 1.488 32.626 1.00 74.06 258 GLU A O 1
ATOM 1948 N N . GLY A 1 259 ? -18.937 3.153 32.144 1.00 72.62 259 GLY A N 1
ATOM 1949 C CA . GLY A 1 259 ? -18.834 3.661 33.517 1.00 72.62 259 GLY A CA 1
ATOM 1950 C C . GLY A 1 259 ? -18.226 2.681 34.531 1.00 72.62 259 GLY A C 1
ATOM 1951 O O . GLY A 1 259 ? -18.412 2.853 35.738 1.00 72.62 259 GLY A O 1
ATOM 1952 N N . GLN A 1 260 ? -17.509 1.637 34.089 1.00 81.19 260 GLN A N 1
ATOM 1953 C CA . GLN A 1 260 ? -16.900 0.642 34.986 1.00 81.19 260 GLN A CA 1
ATOM 1954 C C . GLN A 1 260 ? -15.995 1.279 36.048 1.00 81.19 260 GLN A C 1
ATOM 1956 O O . GLN A 1 260 ? -16.014 0.860 37.204 1.00 81.19 260 GLN A O 1
ATOM 1961 N N . TRP A 1 261 ? -15.221 2.292 35.658 1.00 80.44 261 TRP A N 1
ATOM 1962 C CA . TRP A 1 261 ? -14.214 2.911 36.520 1.00 80.44 261 TRP A CA 1
ATOM 1963 C C . TRP A 1 261 ? -14.745 4.089 37.344 1.00 80.44 261 TRP A C 1
ATOM 1965 O O . TRP A 1 261 ? -14.135 4.429 38.359 1.00 80.44 261 TRP A O 1
ATOM 1975 N N . ASP A 1 262 ? -15.899 4.650 36.977 1.00 72.62 262 ASP A N 1
ATOM 1976 C CA . ASP A 1 262 ? -16.513 5.786 37.680 1.00 72.62 262 ASP A CA 1
ATOM 1977 C C . ASP A 1 262 ? -17.127 5.354 39.022 1.00 72.62 262 ASP A C 1
ATOM 1979 O O . ASP A 1 262 ? -17.174 6.120 39.983 1.00 72.62 262 ASP A O 1
ATOM 1983 N N . LYS A 1 263 ? -17.515 4.076 39.137 1.00 63.62 263 LYS A N 1
ATOM 1984 C CA . LYS A 1 263 ? -18.109 3.484 40.351 1.00 63.62 263 LYS A CA 1
ATOM 1985 C C . LYS A 1 263 ? -17.137 3.382 41.532 1.00 63.62 263 LYS A C 1
ATOM 1987 O O . LYS A 1 263 ? -17.573 3.245 42.672 1.00 63.62 263 LYS A O 1
ATOM 1992 N N . THR A 1 264 ? -15.831 3.432 41.275 1.00 56.47 264 THR A N 1
ATOM 1993 C CA . THR A 1 264 ? -14.776 3.222 42.282 1.00 56.47 264 THR A CA 1
ATOM 1994 C C . THR A 1 264 ? -14.363 4.488 43.032 1.00 56.47 264 THR A C 1
ATOM 1996 O O . THR A 1 264 ? -13.737 4.375 44.078 1.00 56.47 264 THR A O 1
ATOM 1999 N N . ALA A 1 265 ? -14.721 5.679 42.543 1.00 53.91 265 ALA A N 1
ATOM 2000 C CA . ALA A 1 265 ? -14.381 6.951 43.191 1.00 53.91 265 ALA A CA 1
ATOM 2001 C C . ALA A 1 265 ? -15.379 7.375 44.293 1.00 53.91 265 ALA A C 1
ATOM 2003 O O . ALA A 1 265 ? -15.174 8.395 44.942 1.00 53.91 265 ALA A O 1
ATOM 2004 N N . ALA A 1 266 ? -16.460 6.612 44.493 1.00 51.59 266 ALA A N 1
ATOM 2005 C CA . ALA A 1 266 ? -17.559 6.939 45.406 1.00 51.59 266 ALA A CA 1
ATOM 2006 C C . ALA A 1 266 ? -17.542 6.145 46.733 1.00 51.59 266 ALA A C 1
ATOM 2008 O O . ALA A 1 266 ? -18.584 6.021 47.379 1.00 51.59 266 ALA A O 1
ATOM 2009 N N . ARG A 1 267 ? -16.399 5.574 47.132 1.00 42.34 267 ARG A N 1
ATOM 2010 C CA . ARG A 1 267 ? -16.215 4.898 48.427 1.00 42.34 267 ARG A CA 1
ATOM 2011 C C . ARG A 1 267 ? -15.072 5.505 49.216 1.00 42.34 267 ARG A C 1
ATOM 2013 O O . ARG A 1 267 ? -14.038 5.800 48.582 1.00 42.34 267 ARG A O 1
#

Mean predicted aligned error: 5.94 Å

Solvent-accessible surface area (backbone atoms only — not comparable to full-atom values): 14038 Å² total; per-residue (Å²): 102,68,53,50,44,50,38,27,24,32,65,68,61,50,48,52,48,52,51,53,26,52,61,62,21,50,55,33,22,55,49,32,26,58,48,15,75,74,75,40,47,52,56,44,29,39,50,16,34,53,48,39,70,65,42,52,63,58,38,50,51,60,27,49,61,46,42,32,49,61,48,53,56,19,45,71,72,33,42,34,39,40,36,18,42,46,71,60,76,60,89,83,51,95,63,53,88,34,50,28,17,37,41,37,51,50,36,49,68,67,32,50,57,35,43,82,42,82,42,97,52,98,58,84,45,51,44,40,28,47,46,94,44,72,51,96,59,71,53,61,83,56,47,59,63,55,40,42,77,61,57,40,68,84,67,69,35,78,56,51,74,71,32,46,51,48,39,36,52,32,46,32,51,52,31,37,34,47,10,23,43,54,31,24,43,64,58,44,54,55,58,67,37,57,81,94,48,28,66,63,65,51,46,53,58,48,51,51,46,50,48,51,64,52,60,45,40,68,58,54,24,51,44,42,17,47,74,59,28,34,80,68,54,23,50,53,58,59,45,52,55,44,49,53,51,32,53,45,47,65,73,68,57,73,72,62,60,86,66,66,69,64,68,67,77,79,115

Foldseek 3Di:
DLLCFLLLADPVLVCVLLVVLLVVLVVLLQVLLVVCVPPNLLPLQLVLLVCCLVCVLVLSVQLSCQSHVQLVVLCVQWPKEKEWADLDADLPDPADPALNNNLLVLCSRLSHFHHYHHDHDPDRDIWMGTHPDIDPDSDNVVVVVVSVVSRHDSHRDHGDPVSSVSNSVSSSVVSNSVSSNNSSVLVQQQLVDAPVCSVVSVVVCCCVVCVPLVVCLVSQLSSQCSVGSHNSRSCVSVSVVSVVVSVCSVPPDDGGDPCPNVVVVPD

Sequence (267 aa):
SFLKGPMKVEETAAEIIVGCAAAVGMGFFLWAGHLSDRIGRKKPIVWGYGATLVLLFPLFWWMGSVANPALSAAAERAPVTVTGSRCSFDPFAQKQETACGRTLGELTKLGVPYTVAQTDGGFDSVKIRIGDREVASEDPALLQPALEAMGYDFAKQIPSVGSIVVIFLALLGLSALSGFTYGPVAALLSEMFPPHVRYSSLSIPYHLGTGYFGGFLPLIASFIIAKTGNAYSGLWYTWGVVLVAFLVTAFMLKDPVEGQWDKTAAR

Nearest PDB structures (foldseek):
  4ja4-assembly3_C  TM=4.546E-01  e=2.005E+00  Escherichia coli K-12
  8sc3-assembly1_A  TM=5.990E-01  e=6.851E+00  Homo sapiens
  6e8j-assembly1_A  TM=5.642E-01  e=8.277E+00  Hyphomonas neptunium ATCC 15444
  8pg0-assembly1_A  TM=4.262E-01  e=5.671E+00  Homo sapiens
  6zit-assembly1_S  TM=3.647E-01  e=2.791E+00  Bos taurus

Secondary structure (DSSP, 8-state):
-TTTTTT-B-HHHHHHHHHHHHHHHHHHHHHHHHHHHHH-SHHHHHHHHHHHHHHHHHHHHHHHHHH-HHHHHHHHHS-EEEEES-----TT-SS-SSHHHHHHHHHHHHT--EEEEE---SS--EEEEETTEEE----GGGHHHHHHTTT---SPB---HHHHHHHHHHHHHHHHHHHHHHTTHHHHHHHHS-GGGHHHHHHHHHHHIIIIIITTHHHHHHHHHHHHS-TTTTHHHHHHHHHHHHHHHHHTPPPPPTTTTGGGGG-